Protein AF-A0A6M4G0E9-F1 (afdb_monomer)

Nearest PDB structures (foldseek):
  1qu7-assembly1_B  TM=3.470E-01  e=2.201E+00  Escherichia coli
  3ja6-assembly1_I  TM=3.168E-01  e=3.443E+00  Escherichia coli
  3g67-assembly1_B  TM=1.923E-01  e=3.443E+00  Thermotoga maritima
  3g6b-assembly1_B  TM=2.902E-01  e=9.423E+00  Thermotoga maritima

Sequence (209 aa):
MQKKRYVYYHCSGFRQKCPEKYVREETLVEAFAQQLARLQVDDEIFSLIERAIVDAQRDEDKGRNEEIMRLKAEADRLQVRMDKLYVDHLEGRIPADMYDRLASEWRDERMQSLERLEGFREVDDALIGDGIELLDLARKAHQTFVLQSPSDKISVLKLLLSNCTWPNGELTVEFREPFAMLEKISPGAPALSAPSGGSEAECPNWLPE

Foldseek 3Di:
DDDDDWDWDDDPQPPHDDPDDIDTPVLVLVQVLVVLLLLADDPVVLVVVLCVLVVVVVVVVVVLVVLLVVLVVLLVVLVVVLVVLVVCVVVVVDDPVRNVVSNVVSVVSSVVSVVVNVVDDDPDPVVSVVVSVLSVCSNCCSVCLSVDDPVVVVVNCVQFFPDWDQPPNHIDTHGDPPSVVSSVVRPPNDPPPDDPDDDDDDPPPPDDD

Organism: Sphingobium yanoikuyae (NCBI:txid13690)

Secondary structure (DSSP, 8-state):
-PPPP--EE----SSS---PPPEEHHHHHHHHHHHHGGG---HHHHHHHHHHHHHHHHHHHHHHHHHHHHHHHHHHHHHHHHHHHHHHHHTTSS-HHHHHHHHHHHHHHHHHHHHHHHT-----HHHHHHHHHHHHHHHHHHHHHTTS-HHHHHHHHHHHEEEEE--TT--EEEEPTTHHHHHHHSTT-------SS---------S--

pLDDT: mean 84.22, std 17.71, range [26.78, 98.06]

Mean predicted aligned error: 10.84 Å

Solvent-accessible surface area (backbone atoms only — not comparable to full-atom values): 12386 Å² total; per-residue (Å²): 135,83,81,83,84,84,59,70,48,68,84,88,44,86,90,48,92,66,89,72,71,76,40,45,50,68,58,51,54,52,50,51,35,58,59,34,48,42,28,36,60,57,71,70,61,47,53,51,52,52,47,53,53,53,51,50,51,52,52,51,50,48,56,50,51,53,50,49,53,49,36,51,51,50,32,52,50,40,50,55,49,48,56,49,52,51,52,41,35,76,72,65,77,42,57,67,73,61,46,56,53,54,52,48,53,44,49,53,54,29,48,55,32,48,55,56,55,70,66,64,70,83,79,56,70,64,58,57,51,53,51,51,53,51,52,56,48,49,31,46,37,34,83,48,44,82,80,45,54,77,68,53,42,52,52,52,49,63,66,46,36,72,46,75,48,74,60,96,91,42,80,50,76,39,57,28,84,73,54,46,55,43,26,73,68,12,90,74,54,75,81,69,79,74,75,91,69,93,70,85,83,78,78,74,86,78,73,84,130

Structure (mmCIF, N/CA/C/O backbone):
data_AF-A0A6M4G0E9-F1
#
_entry.id   AF-A0A6M4G0E9-F1
#
loop_
_atom_site.group_PDB
_atom_site.id
_atom_site.type_symbol
_atom_site.label_atom_id
_atom_site.label_alt_id
_atom_site.label_comp_id
_atom_site.label_asym_id
_atom_site.label_entity_id
_atom_site.label_seq_id
_atom_site.pdbx_PDB_ins_code
_atom_site.Cartn_x
_atom_site.Cartn_y
_atom_site.Cartn_z
_atom_site.occupancy
_atom_site.B_iso_or_equiv
_atom_site.auth_seq_id
_atom_site.auth_comp_id
_atom_site.auth_asym_id
_atom_site.auth_atom_id
_atom_site.pdbx_PDB_model_num
ATOM 1 N N . MET A 1 1 ? -8.592 10.157 51.314 1.00 42.44 1 MET A N 1
ATOM 2 C CA . MET A 1 1 ? -9.530 9.347 50.504 1.00 42.44 1 MET A CA 1
ATOM 3 C C . MET A 1 1 ? -9.982 10.181 49.313 1.00 42.44 1 MET A C 1
ATOM 5 O O . MET A 1 1 ? -10.763 11.105 49.498 1.00 42.44 1 MET A O 1
ATOM 9 N N . GLN A 1 2 ? -9.437 9.941 48.119 1.00 46.97 2 GLN A N 1
ATOM 10 C CA . GLN A 1 2 ? -9.918 10.619 46.911 1.00 46.97 2 GLN A CA 1
ATOM 11 C C . GLN A 1 2 ? -11.272 10.021 46.504 1.00 46.97 2 GLN A C 1
ATOM 13 O O . GLN A 1 2 ? -11.430 8.800 46.478 1.00 46.97 2 GLN A O 1
ATOM 18 N N . LYS A 1 3 ? -12.264 10.876 46.232 1.00 53.62 3 LYS A N 1
ATOM 19 C CA . LYS A 1 3 ? -13.571 10.450 45.717 1.00 53.62 3 LYS A CA 1
ATOM 20 C C . LYS A 1 3 ? -13.365 9.858 44.320 1.00 53.62 3 LYS A C 1
ATOM 22 O O . LYS A 1 3 ? -12.868 10.556 43.440 1.00 53.62 3 LYS A O 1
ATOM 27 N N . LYS A 1 4 ? -13.743 8.592 44.118 1.00 74.00 4 LYS A N 1
ATOM 28 C CA . LYS A 1 4 ? -13.752 7.976 42.784 1.00 74.00 4 LYS A CA 1
ATOM 29 C C . LYS A 1 4 ? -14.733 8.745 41.895 1.00 74.00 4 LYS A C 1
ATOM 31 O O . LYS A 1 4 ? -15.901 8.898 42.251 1.00 74.00 4 LYS A O 1
ATOM 36 N N . ARG A 1 5 ? -14.239 9.269 40.775 1.00 82.81 5 ARG A N 1
ATOM 37 C CA . ARG A 1 5 ? -15.051 9.894 39.728 1.00 82.81 5 ARG A CA 1
ATOM 38 C C . ARG A 1 5 ? -15.570 8.779 38.823 1.00 82.81 5 ARG A C 1
ATOM 40 O O . ARG A 1 5 ? -14.773 7.983 38.348 1.00 82.81 5 ARG A O 1
ATOM 47 N N . TYR A 1 6 ? -16.879 8.736 38.597 1.00 87.19 6 TYR A N 1
ATOM 48 C CA . TYR A 1 6 ? -17.507 7.780 37.685 1.00 87.19 6 TYR A CA 1
ATOM 49 C C . TYR A 1 6 ? -17.995 8.519 36.439 1.00 87.19 6 TYR A C 1
ATOM 51 O O . TYR A 1 6 ? -18.670 9.543 36.563 1.00 87.19 6 TYR A O 1
ATOM 59 N N . VAL A 1 7 ? -17.646 8.011 35.258 1.00 89.25 7 VAL A N 1
ATOM 60 C CA . VAL A 1 7 ? -18.047 8.571 33.961 1.00 89.25 7 VAL A CA 1
ATOM 61 C C . VAL A 1 7 ? -19.088 7.652 33.328 1.00 89.25 7 VAL A C 1
ATOM 63 O O . VAL A 1 7 ? -18.910 6.433 33.277 1.00 89.25 7 VAL A O 1
ATOM 66 N N . TYR A 1 8 ? -20.187 8.249 32.872 1.00 92.38 8 TYR A N 1
ATOM 67 C CA . TYR A 1 8 ? -21.282 7.553 32.209 1.00 92.38 8 TYR A CA 1
ATOM 68 C C . TYR A 1 8 ? -21.564 8.200 30.858 1.00 92.38 8 TYR A C 1
ATOM 70 O O . TYR A 1 8 ? -21.643 9.426 30.754 1.00 92.38 8 TYR A O 1
ATOM 78 N N . TYR A 1 9 ? -21.776 7.364 29.851 1.00 90.31 9 TYR A N 1
ATOM 79 C CA . TYR A 1 9 ? -22.204 7.755 28.518 1.00 90.31 9 TYR A CA 1
ATOM 80 C C . TYR A 1 9 ? -23.693 7.453 28.341 1.00 90.31 9 TYR A C 1
ATOM 82 O O . TYR A 1 9 ? -24.240 6.529 28.944 1.00 90.31 9 TYR A O 1
ATOM 90 N N . HIS A 1 10 ? -24.358 8.266 27.528 1.00 88.50 10 HIS A N 1
ATOM 91 C CA . HIS A 1 10 ? -25.757 8.088 27.164 1.00 88.50 10 HIS A CA 1
ATOM 92 C C . HIS A 1 10 ? -25.991 8.638 25.762 1.00 88.50 10 HIS A C 1
ATOM 94 O O . HIS A 1 10 ? -25.252 9.503 25.285 1.00 88.50 10 HIS A O 1
ATOM 100 N N . CYS A 1 11 ? -27.031 8.141 25.101 1.00 87.25 11 CYS A N 1
ATOM 101 C C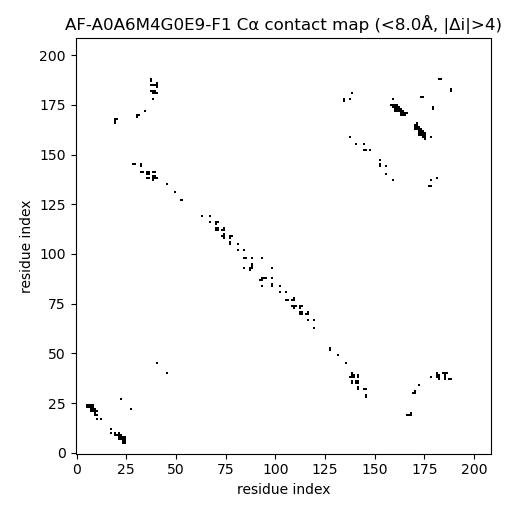A . CYS A 1 11 ? -27.470 8.708 23.838 1.00 87.25 11 CYS A CA 1
ATOM 102 C C . CYS A 1 11 ? -27.980 10.140 24.062 1.00 87.25 11 CYS A C 1
ATOM 104 O O . CYS A 1 11 ? -28.800 10.374 24.947 1.00 87.25 11 CYS A O 1
ATOM 106 N N . SER A 1 12 ? -27.553 11.084 23.221 1.00 87.19 12 SER A N 1
ATOM 107 C CA . SER A 1 12 ? -28.042 12.470 23.256 1.00 87.19 12 SER A CA 1
ATOM 108 C C . SER A 1 12 ? -29.500 12.618 22.804 1.00 87.19 12 SER A C 1
ATOM 110 O O . SER A 1 12 ? -30.083 13.687 22.956 1.00 87.19 12 SER A O 1
ATOM 112 N N . GLY A 1 13 ? -30.091 11.571 22.214 1.00 83.94 13 GLY A N 1
ATOM 113 C CA . GLY A 1 13 ? -31.456 11.598 21.685 1.00 83.94 13 GLY A CA 1
ATOM 114 C C . GLY A 1 13 ? -31.616 12.417 20.400 1.00 83.94 13 GLY A C 1
ATOM 115 O O . GLY A 1 13 ? -32.740 12.747 20.037 1.00 83.94 13 GLY A O 1
ATOM 116 N N . PHE A 1 14 ? -30.517 12.741 19.704 1.00 84.25 14 PHE A N 1
ATOM 117 C CA . PHE A 1 14 ? -30.529 13.652 18.551 1.00 84.25 14 PHE A CA 1
ATOM 118 C C . PHE A 1 14 ? -31.463 13.213 17.410 1.00 84.25 14 PHE A C 1
ATOM 120 O O . PHE A 1 14 ? -32.143 14.049 16.827 1.00 84.25 14 PHE A O 1
ATOM 127 N N . ARG A 1 15 ? -31.511 11.910 17.089 1.00 79.00 15 ARG A N 1
ATOM 128 C CA . ARG A 1 15 ? -32.380 11.384 16.017 1.00 79.00 15 ARG A CA 1
ATOM 129 C C . ARG A 1 15 ? -33.768 10.964 16.515 1.00 79.00 15 ARG A C 1
ATOM 131 O O . ARG A 1 15 ? -34.752 11.232 15.840 1.00 79.00 15 ARG A O 1
ATOM 138 N N . GLN A 1 16 ? -33.852 10.292 17.665 1.00 82.00 16 GLN A N 1
ATOM 139 C CA . GLN A 1 16 ? -35.111 9.809 18.251 1.00 82.00 16 GLN A CA 1
ATOM 140 C C . GLN A 1 16 ? -34.962 9.516 19.750 1.00 82.00 16 GLN A C 1
ATOM 142 O O . GLN A 1 16 ? -33.843 9.460 20.267 1.00 82.00 16 GLN A O 1
ATOM 147 N N . LYS A 1 17 ? -36.089 9.271 20.442 1.00 79.62 17 LYS A N 1
ATOM 148 C CA . LYS A 1 17 ? -36.074 8.760 21.822 1.00 79.62 17 LYS A CA 1
ATOM 149 C C . LYS A 1 17 ? -35.356 7.413 21.852 1.00 79.62 17 LYS A C 1
ATOM 151 O O . LYS A 1 17 ? -35.862 6.425 21.327 1.00 79.62 17 LYS A O 1
ATOM 156 N N . CYS A 1 18 ? -34.178 7.400 22.461 1.00 78.94 18 CYS A N 1
ATOM 157 C CA . CYS A 1 18 ? -33.377 6.202 22.628 1.00 78.94 18 CYS A CA 1
ATOM 158 C C . CYS A 1 18 ? -33.755 5.524 23.957 1.00 78.94 18 CYS A C 1
ATOM 160 O O . CYS A 1 18 ? -33.668 6.183 24.994 1.00 78.94 18 CYS A O 1
ATOM 162 N N . PRO A 1 19 ? -34.195 4.252 23.953 1.00 82.25 19 PRO A N 1
ATOM 163 C CA . PRO A 1 19 ? -34.540 3.522 25.174 1.00 82.25 19 PRO A CA 1
ATOM 164 C C . PRO A 1 19 ? -33.308 3.026 25.954 1.00 82.25 19 PRO A C 1
ATOM 166 O O . PRO A 1 19 ? -33.464 2.439 27.025 1.00 82.25 19 PRO A O 1
ATOM 169 N N . GLU A 1 20 ? -32.100 3.241 25.423 1.00 82.56 20 GLU A N 1
ATOM 170 C CA . GLU A 1 20 ? -30.853 2.752 26.010 1.00 82.56 20 GLU A CA 1
ATOM 171 C C . GLU A 1 20 ? -30.567 3.338 27.391 1.00 82.56 20 GLU A C 1
ATOM 173 O O . GLU A 1 20 ? -30.770 4.525 27.666 1.00 82.56 20 GLU A O 1
ATOM 178 N N . LYS A 1 21 ? -30.035 2.481 28.263 1.00 87.31 21 LYS A N 1
ATOM 179 C CA . LYS A 1 21 ? -29.609 2.872 29.607 1.00 87.31 21 LYS A CA 1
ATOM 180 C C . LYS A 1 21 ? -28.257 3.583 29.551 1.00 87.31 21 LYS A C 1
ATOM 182 O O . LYS A 1 21 ? -27.488 3.441 28.607 1.00 87.31 21 LYS A O 1
ATOM 187 N N . TYR A 1 22 ? -27.953 4.326 30.611 1.00 89.56 22 TYR A N 1
ATOM 188 C CA . TYR A 1 22 ? -26.626 4.904 30.807 1.00 89.56 22 TYR A CA 1
ATOM 189 C C . TYR A 1 22 ? -25.589 3.785 30.928 1.00 89.56 22 TYR A C 1
ATOM 191 O O . TYR A 1 22 ? -25.771 2.852 31.713 1.00 89.56 22 TYR A O 1
ATOM 199 N N . VAL A 1 23 ? -24.489 3.911 30.192 1.00 91.06 23 VAL A N 1
ATOM 200 C CA . VAL A 1 23 ? -23.402 2.927 30.161 1.00 91.06 23 VAL A CA 1
ATOM 201 C C . VAL A 1 23 ? -22.187 3.509 30.872 1.00 91.06 23 VAL A C 1
ATOM 203 O O . VAL A 1 23 ? -21.855 4.682 30.693 1.00 91.06 23 VAL A O 1
ATOM 206 N N . ARG A 1 24 ? -21.522 2.711 31.710 1.00 91.88 24 ARG A N 1
ATOM 207 C CA . ARG A 1 24 ? -20.262 3.114 32.349 1.00 91.88 24 ARG A CA 1
ATOM 208 C C . ARG A 1 24 ? -19.131 3.108 31.330 1.00 91.88 24 ARG A C 1
ATOM 210 O O . ARG A 1 24 ? -19.078 2.233 30.474 1.00 91.88 24 ARG A O 1
ATOM 217 N N . GLU A 1 25 ? -18.194 4.040 31.471 1.00 90.81 25 GLU A N 1
ATOM 218 C CA . GLU A 1 25 ? -16.989 4.074 30.633 1.00 90.81 25 GLU A CA 1
ATOM 219 C C . GLU A 1 25 ? -16.208 2.752 30.675 1.00 90.81 25 GLU A C 1
ATOM 221 O O . GLU A 1 25 ? -15.806 2.251 29.633 1.00 90.81 25 GLU A O 1
ATOM 226 N N . GLU A 1 26 ? -16.066 2.146 31.856 1.00 90.56 26 GLU A N 1
ATOM 227 C CA . GLU A 1 26 ? -15.394 0.849 32.045 1.00 90.56 26 GLU A CA 1
ATOM 228 C C . GLU A 1 26 ? -16.017 -0.249 31.165 1.00 90.56 26 GLU A C 1
ATOM 230 O O . GLU A 1 26 ? -15.304 -0.953 30.457 1.00 90.56 26 GLU A O 1
ATOM 235 N N . THR A 1 27 ? -17.351 -0.316 31.118 1.00 91.56 27 THR A N 1
ATOM 236 C CA . THR A 1 27 ? -18.092 -1.279 30.289 1.00 91.56 27 THR A CA 1
ATOM 237 C C . THR A 1 27 ? -17.874 -1.041 28.795 1.00 91.56 27 THR A C 1
ATOM 239 O O . THR A 1 27 ? -17.755 -1.998 28.035 1.00 91.56 27 THR A O 1
ATOM 242 N N . LEU A 1 28 ? -17.786 0.221 28.358 1.00 91.38 28 LEU A N 1
ATOM 243 C CA . LEU A 1 28 ? -17.456 0.538 26.964 1.00 91.38 28 LEU A CA 1
ATOM 244 C C . LEU A 1 28 ? -16.031 0.100 26.623 1.00 91.38 28 LEU A C 1
ATOM 246 O O . LEU A 1 28 ? -15.815 -0.507 25.579 1.00 91.38 28 LEU A O 1
ATOM 250 N N . VAL A 1 29 ? -15.065 0.399 27.495 1.00 92.31 29 VAL A N 1
ATOM 251 C CA . VAL A 1 29 ? -13.655 0.038 27.287 1.00 92.31 29 VAL A CA 1
ATOM 252 C C . VAL A 1 29 ? -13.494 -1.477 27.177 1.00 92.31 29 VAL A C 1
ATOM 254 O O . VAL A 1 29 ? -12.806 -1.943 26.272 1.00 92.31 29 VAL A O 1
ATOM 257 N N . GLU A 1 30 ? -14.152 -2.242 28.049 1.00 92.31 30 GLU A N 1
ATOM 258 C CA . GLU A 1 30 ? -14.154 -3.707 27.998 1.00 92.31 30 GLU A CA 1
ATOM 259 C C . GLU A 1 30 ? -14.806 -4.239 26.716 1.00 92.31 30 GLU A C 1
ATOM 261 O O . GLU A 1 30 ? -14.238 -5.113 26.062 1.00 92.31 30 GLU A O 1
ATOM 266 N N . ALA A 1 31 ? -15.951 -3.682 26.311 1.00 92.81 31 ALA A N 1
ATOM 267 C CA . ALA A 1 31 ? -16.627 -4.085 25.081 1.00 92.81 31 ALA A CA 1
ATOM 268 C C . ALA A 1 31 ? -15.768 -3.808 23.837 1.00 92.81 31 ALA A C 1
ATOM 270 O O . ALA A 1 31 ? -15.629 -4.678 22.980 1.00 92.81 31 ALA A O 1
ATOM 271 N N . PHE A 1 32 ? -15.134 -2.635 23.745 1.00 94.62 32 PHE A N 1
ATOM 272 C CA . PHE A 1 32 ? -14.198 -2.339 22.658 1.00 94.62 32 PHE A CA 1
ATOM 273 C C . PHE A 1 32 ? -12.991 -3.276 22.682 1.00 94.62 32 PHE A C 1
ATOM 275 O O . PHE A 1 32 ? -12.614 -3.790 21.633 1.00 94.62 32 PHE A O 1
ATOM 282 N N . ALA A 1 33 ? -12.418 -3.554 23.857 1.00 93.00 33 ALA A N 1
ATOM 283 C CA . ALA A 1 33 ? -11.317 -4.504 23.972 1.00 93.00 33 ALA A CA 1
ATOM 284 C C . ALA A 1 33 ? -11.716 -5.886 23.431 1.00 93.00 33 ALA A C 1
ATOM 286 O O . ALA A 1 33 ? -10.958 -6.469 22.663 1.00 93.00 33 ALA A O 1
ATOM 287 N N . GLN A 1 34 ? -12.911 -6.384 23.760 1.00 92.31 34 GLN A N 1
ATOM 288 C CA . GLN A 1 34 ? -13.418 -7.656 23.230 1.00 92.31 34 GLN A CA 1
ATOM 289 C C . GLN A 1 34 ? -13.561 -7.639 21.705 1.00 92.31 34 GLN A C 1
ATOM 291 O O . GLN A 1 34 ? -13.195 -8.611 21.053 1.00 92.31 34 GLN A O 1
ATOM 296 N N . GLN A 1 35 ? -14.030 -6.534 21.120 1.00 93.75 35 GLN A N 1
ATOM 297 C CA . GLN A 1 35 ? -14.099 -6.411 19.663 1.00 93.75 35 GLN A CA 1
ATOM 298 C C . GLN A 1 35 ? -12.707 -6.431 19.022 1.00 93.75 35 GLN A C 1
ATOM 300 O O . GLN A 1 35 ? -12.507 -7.116 18.027 1.00 93.75 35 GLN A O 1
ATOM 305 N N . LEU A 1 36 ? 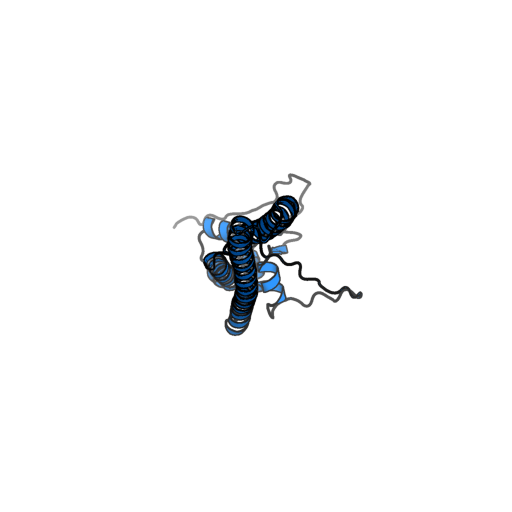-11.719 -5.757 19.619 1.00 93.56 36 LEU A N 1
ATOM 306 C CA . LEU A 1 36 ? -10.335 -5.770 19.130 1.00 93.56 36 LEU A CA 1
ATOM 307 C C . LEU A 1 36 ? -9.676 -7.155 19.213 1.00 93.56 36 LEU A C 1
ATOM 309 O O . LEU A 1 36 ? -8.740 -7.417 18.464 1.00 93.56 36 LEU A O 1
ATOM 313 N N . ALA A 1 37 ? -10.164 -8.060 20.070 1.00 92.06 37 ALA A N 1
ATOM 314 C CA . ALA A 1 37 ? -9.668 -9.438 20.126 1.00 92.06 37 ALA A CA 1
ATOM 315 C C . ALA A 1 37 ? -9.929 -10.211 18.820 1.00 92.06 37 ALA A C 1
ATOM 317 O O . ALA A 1 37 ? -9.191 -11.140 18.507 1.00 92.06 37 ALA A O 1
ATOM 318 N N . ARG A 1 38 ? -10.925 -9.793 18.021 1.00 92.19 38 ARG A N 1
ATOM 319 C CA . ARG A 1 38 ? -11.226 -10.364 16.694 1.00 92.19 38 ARG A CA 1
ATOM 320 C C . ARG A 1 38 ? -10.105 -10.125 15.675 1.00 92.19 38 ARG A C 1
ATOM 322 O O . ARG A 1 38 ? -10.043 -10.827 14.677 1.00 92.19 38 ARG A O 1
ATOM 329 N N . LEU A 1 39 ? -9.216 -9.158 15.923 1.00 92.50 39 LEU A N 1
ATOM 330 C CA . LEU A 1 39 ? -8.047 -8.880 15.079 1.00 92.50 39 LEU A CA 1
ATOM 331 C C . LEU A 1 39 ? -6.812 -9.692 15.485 1.00 92.50 39 LEU A C 1
ATOM 333 O O . LEU A 1 39 ? -5.772 -9.595 14.835 1.00 92.50 39 LEU A O 1
ATOM 337 N N . GLN A 1 40 ? -6.887 -10.454 16.579 1.00 90.44 40 GLN A N 1
ATOM 338 C CA . GLN A 1 40 ? -5.742 -11.199 17.066 1.00 90.44 40 GLN A CA 1
ATOM 339 C C . GLN A 1 40 ? -5.420 -12.343 16.102 1.00 90.44 40 GLN A C 1
ATOM 341 O O . GLN A 1 40 ? -6.237 -13.234 15.857 1.00 90.44 40 GLN A O 1
ATOM 346 N N . VAL A 1 41 ? -4.193 -12.320 15.597 1.00 88.19 41 VAL A N 1
ATOM 347 C CA . VAL A 1 41 ? -3.563 -13.411 14.856 1.00 88.19 41 VAL A CA 1
ATOM 348 C C . VAL A 1 41 ? -2.246 -13.750 15.542 1.00 88.19 41 VAL A C 1
ATOM 350 O O . VAL A 1 41 ? -1.570 -12.864 16.086 1.00 88.19 41 VAL A O 1
ATOM 353 N N . ASP A 1 42 ? -1.909 -15.035 15.574 1.00 89.88 42 ASP A N 1
ATOM 354 C CA . ASP A 1 42 ? -0.629 -15.481 16.115 1.00 89.88 42 ASP A CA 1
ATOM 355 C C . ASP A 1 42 ? 0.544 -15.045 15.220 1.00 89.88 42 ASP A C 1
ATOM 357 O O . ASP A 1 42 ? 0.368 -14.571 14.093 1.00 89.88 42 ASP A O 1
ATOM 361 N N . ASP A 1 43 ? 1.756 -15.147 15.764 1.00 90.81 43 ASP A N 1
ATOM 362 C CA . ASP A 1 43 ? 2.970 -14.717 15.070 1.00 90.81 43 ASP A CA 1
ATOM 363 C C . ASP A 1 43 ? 3.258 -15.567 13.820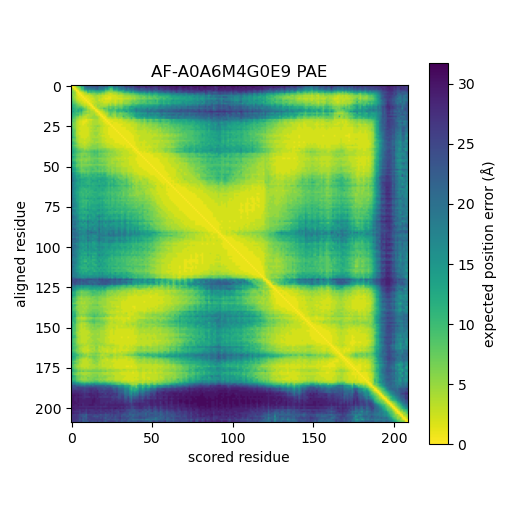 1.00 90.81 43 ASP A C 1
ATOM 365 O O . ASP A 1 43 ? 3.826 -15.060 12.854 1.00 90.81 43 ASP A O 1
ATOM 369 N N . GLU A 1 44 ? 2.840 -16.837 13.799 1.00 91.94 44 GLU A N 1
ATOM 370 C CA . GLU A 1 44 ? 3.054 -17.726 12.654 1.00 91.94 44 GLU A CA 1
ATOM 371 C C . GLU A 1 44 ? 2.197 -17.288 11.461 1.00 91.94 44 GLU A C 1
ATOM 373 O O . GLU A 1 44 ? 2.723 -17.092 10.362 1.00 91.94 44 GLU A O 1
ATOM 378 N N . ILE A 1 45 ? 0.902 -17.052 11.683 1.00 91.00 45 ILE A N 1
ATOM 379 C CA . ILE A 1 45 ? -0.033 -16.530 10.682 1.00 91.00 45 ILE A CA 1
ATOM 380 C C . ILE A 1 45 ? 0.393 -15.130 10.240 1.00 91.00 45 ILE A C 1
ATOM 382 O O . ILE A 1 45 ? 0.417 -14.847 9.042 1.00 91.00 45 ILE A O 1
ATOM 386 N N . PHE A 1 46 ? 0.782 -14.259 11.172 1.00 93.19 46 PHE A N 1
ATOM 387 C CA . PHE A 1 46 ? 1.237 -12.918 10.815 1.00 93.19 46 PHE A CA 1
ATOM 388 C C . PHE A 1 46 ? 2.493 -12.950 9.930 1.00 93.19 46 PHE A C 1
ATOM 390 O O . PHE A 1 46 ? 2.547 -12.243 8.927 1.00 93.19 46 PHE A O 1
ATOM 397 N N . SER A 1 47 ? 3.447 -13.845 10.213 1.00 93.19 47 SER A N 1
ATOM 398 C CA . SER A 1 47 ? 4.640 -14.030 9.372 1.00 93.19 47 SER A CA 1
ATOM 399 C C . SER A 1 47 ? 4.319 -14.515 7.952 1.00 93.19 47 SER A C 1
ATOM 401 O O . SER A 1 47 ? 5.118 -14.328 7.033 1.00 93.19 47 SER A O 1
ATOM 403 N N . LEU A 1 48 ? 3.183 -15.195 7.754 1.00 93.25 48 LEU A N 1
ATOM 404 C CA . LEU A 1 48 ? 2.710 -15.590 6.426 1.00 93.25 48 LEU A CA 1
ATOM 405 C C . LEU A 1 48 ? 2.136 -14.387 5.676 1.00 93.25 48 LEU A C 1
ATOM 407 O O . LEU A 1 48 ? 2.418 -14.241 4.491 1.00 93.25 48 LEU A O 1
ATOM 411 N N . ILE A 1 49 ? 1.381 -13.525 6.364 1.00 91.69 49 ILE A N 1
ATOM 412 C CA . ILE A 1 49 ? 0.843 -12.283 5.791 1.00 91.69 49 ILE A CA 1
ATOM 413 C C . ILE A 1 49 ? 1.987 -11.350 5.385 1.00 91.69 49 ILE A C 1
ATOM 415 O O . ILE A 1 49 ? 2.022 -10.890 4.249 1.00 91.69 49 ILE A O 1
ATOM 419 N N . GLU A 1 50 ? 2.948 -11.125 6.283 1.00 92.56 50 GLU A N 1
ATOM 420 C CA . GLU A 1 50 ? 4.130 -10.297 6.025 1.00 92.56 50 GLU A CA 1
ATOM 421 C C . GLU A 1 50 ? 4.900 -10.793 4.797 1.00 92.56 50 GLU A C 1
ATOM 423 O O . GLU A 1 50 ? 5.148 -10.028 3.866 1.00 92.56 50 GLU A O 1
ATOM 428 N N . ARG A 1 51 ? 5.211 -12.096 4.744 1.00 93.31 51 ARG A N 1
ATOM 429 C CA . ARG A 1 51 ? 5.891 -12.688 3.584 1.00 93.31 51 ARG A CA 1
ATOM 430 C C . ARG A 1 51 ? 5.087 -12.548 2.302 1.00 93.31 51 ARG A C 1
ATOM 432 O O . ARG A 1 51 ? 5.669 -12.205 1.285 1.00 93.31 51 ARG A O 1
ATOM 439 N N . ALA A 1 52 ? 3.776 -12.780 2.342 1.00 91.19 52 ALA A N 1
ATOM 440 C CA . ALA A 1 52 ? 2.929 -12.641 1.162 1.00 91.19 52 ALA A CA 1
ATOM 441 C C . ALA A 1 52 ? 2.939 -11.207 0.608 1.00 91.19 52 ALA A C 1
ATOM 443 O O . ALA A 1 52 ? 3.012 -11.036 -0.605 1.00 91.19 52 ALA A O 1
ATOM 444 N N . ILE A 1 53 ? 2.915 -10.192 1.480 1.00 90.06 53 ILE A N 1
ATOM 445 C CA . ILE A 1 53 ? 3.003 -8.779 1.081 1.00 90.06 53 ILE A CA 1
ATOM 446 C C . ILE A 1 53 ? 4.376 -8.482 0.459 1.00 90.06 53 ILE A C 1
ATOM 448 O O . ILE A 1 53 ? 4.448 -7.918 -0.630 1.00 90.06 53 ILE A O 1
ATOM 452 N N . VAL A 1 54 ? 5.463 -8.896 1.118 1.00 89.69 54 VAL A N 1
ATOM 453 C CA . VAL A 1 54 ? 6.834 -8.651 0.638 1.00 89.69 54 VAL A CA 1
ATOM 454 C C . VAL A 1 54 ? 7.118 -9.379 -0.679 1.00 89.69 54 VAL A C 1
ATOM 456 O O . VAL A 1 54 ? 7.737 -8.812 -1.578 1.00 89.69 54 VAL A O 1
ATOM 459 N N . ASP A 1 55 ? 6.669 -10.626 -0.817 1.00 89.69 55 ASP A N 1
ATOM 460 C CA . ASP A 1 55 ? 6.862 -11.408 -2.039 1.00 89.69 55 ASP A CA 1
ATOM 461 C C . ASP A 1 55 ? 6.057 -10.821 -3.207 1.00 89.69 55 ASP A C 1
ATOM 463 O O . ASP A 1 55 ? 6.596 -10.705 -4.309 1.00 89.69 55 ASP A O 1
ATOM 467 N N . ALA A 1 56 ? 4.814 -10.383 -2.965 1.00 86.75 56 ALA A N 1
ATOM 468 C CA . ALA A 1 56 ? 4.004 -9.700 -3.972 1.00 86.75 56 ALA A CA 1
ATOM 469 C C . ALA A 1 56 ? 4.679 -8.410 -4.457 1.00 86.75 56 ALA A C 1
ATOM 471 O O . ALA A 1 56 ? 4.849 -8.232 -5.663 1.00 86.75 56 ALA A O 1
ATOM 472 N N . GLN A 1 57 ? 5.160 -7.574 -3.529 1.00 85.44 57 GLN A N 1
ATOM 473 C CA . GLN A 1 57 ? 5.896 -6.354 -3.866 1.00 85.44 57 GLN A CA 1
ATOM 474 C C . GLN A 1 57 ? 7.136 -6.668 -4.707 1.00 85.44 57 GLN A C 1
ATOM 476 O O . GLN A 1 57 ? 7.380 -6.055 -5.743 1.00 85.44 57 GLN A O 1
ATOM 481 N N . ARG A 1 58 ? 7.907 -7.679 -4.300 1.00 86.75 58 ARG A N 1
ATOM 482 C CA . ARG A 1 58 ? 9.123 -8.073 -5.009 1.00 86.75 58 ARG A CA 1
ATOM 483 C C . ARG A 1 58 ? 8.838 -8.546 -6.433 1.00 86.75 58 ARG A C 1
ATOM 485 O O . ARG A 1 58 ? 9.653 -8.313 -7.327 1.00 86.75 58 ARG A O 1
ATOM 492 N N . ASP A 1 59 ? 7.747 -9.269 -6.647 1.00 85.62 59 ASP A N 1
ATOM 493 C CA . ASP A 1 59 ? 7.362 -9.733 -7.978 1.00 85.62 59 ASP A CA 1
ATOM 494 C C . ASP A 1 59 ? 6.839 -8.583 -8.852 1.00 85.62 59 ASP A C 1
ATOM 496 O O . ASP A 1 59 ? 7.219 -8.502 -10.025 1.00 85.62 59 ASP A O 1
ATOM 500 N N . GLU A 1 60 ? 6.090 -7.635 -8.281 1.00 85.44 60 GLU A N 1
ATOM 501 C CA . GLU A 1 60 ? 5.729 -6.378 -8.952 1.00 85.44 60 GLU A CA 1
ATOM 502 C C . GLU A 1 60 ? 6.967 -5.559 -9.339 1.00 85.44 60 GLU A C 1
ATOM 504 O O . GLU A 1 60 ? 7.077 -5.106 -10.481 1.00 85.44 60 GLU A O 1
ATOM 509 N N . ASP A 1 61 ? 7.949 -5.431 -8.443 1.00 85.88 61 ASP A N 1
ATOM 510 C CA . ASP A 1 61 ? 9.201 -4.719 -8.705 1.00 85.88 61 ASP A CA 1
ATOM 511 C C . ASP A 1 61 ? 10.010 -5.367 -9.826 1.00 85.88 61 ASP A C 1
ATOM 513 O O . ASP A 1 61 ? 10.592 -4.666 -10.656 1.00 85.88 61 ASP A O 1
ATOM 517 N N . LYS A 1 62 ? 10.063 -6.704 -9.879 1.00 88.31 62 LYS A N 1
ATOM 518 C CA . LYS A 1 62 ? 10.721 -7.419 -10.983 1.00 88.31 62 LYS A CA 1
ATOM 519 C C . LYS A 1 62 ? 10.035 -7.111 -12.306 1.00 88.31 62 LYS A C 1
ATOM 521 O O . LYS A 1 62 ? 10.718 -6.692 -13.235 1.00 88.31 62 LYS A O 1
ATOM 526 N N . GLY A 1 63 ? 8.712 -7.272 -12.381 1.00 87.94 63 GLY A N 1
ATOM 527 C CA . GLY A 1 63 ? 7.954 -7.003 -13.606 1.00 87.94 63 GLY A CA 1
ATOM 528 C C . GLY A 1 63 ? 8.092 -5.547 -14.059 1.00 87.94 63 GLY A C 1
ATOM 529 O O . GLY A 1 63 ? 8.342 -5.276 -15.235 1.00 87.94 63 GLY A O 1
ATOM 530 N N . ARG A 1 64 ? 8.033 -4.607 -13.108 1.00 88.06 64 ARG A N 1
ATOM 531 C CA . ARG A 1 64 ? 8.269 -3.179 -13.346 1.00 88.06 64 ARG A CA 1
ATOM 532 C C . ARG A 1 64 ? 9.671 -2.925 -13.899 1.00 88.06 64 ARG A C 1
ATOM 534 O O . ARG A 1 64 ? 9.818 -2.258 -14.921 1.00 88.06 64 ARG A O 1
ATOM 541 N N . ASN A 1 65 ? 10.700 -3.477 -13.259 1.00 89.62 65 ASN A N 1
ATOM 542 C CA . ASN A 1 65 ? 12.089 -3.309 -13.682 1.00 89.62 65 ASN A CA 1
ATOM 543 C C . ASN A 1 65 ? 12.357 -3.921 -15.063 1.00 89.62 65 ASN A C 1
ATOM 545 O O . ASN A 1 65 ? 13.078 -3.324 -15.862 1.00 89.62 65 ASN A O 1
ATOM 549 N N . GLU A 1 66 ? 11.772 -5.079 -15.367 1.00 92.88 66 GLU A N 1
ATOM 550 C CA . GLU A 1 66 ? 11.876 -5.712 -16.684 1.00 92.88 66 GLU A CA 1
ATOM 551 C C . GLU A 1 66 ? 11.274 -4.831 -17.786 1.00 92.88 66 GLU A C 1
ATOM 553 O O . GLU A 1 66 ? 11.909 -4.629 -18.826 1.00 92.88 66 GLU A O 1
ATOM 558 N N . GLU A 1 67 ? 10.100 -4.238 -17.554 1.00 92.94 67 GLU A N 1
ATOM 559 C CA . GLU A 1 67 ? 9.473 -3.339 -18.527 1.00 92.94 67 GLU A CA 1
ATOM 560 C C . GLU A 1 67 ? 10.254 -2.023 -18.680 1.00 92.94 67 GLU A C 1
ATOM 562 O O . GLU A 1 67 ? 10.478 -1.571 -19.806 1.00 92.94 67 GLU A O 1
ATOM 567 N N . ILE A 1 68 ? 10.775 -1.452 -17.586 1.00 93.94 68 ILE A N 1
ATOM 568 C CA . ILE A 1 68 ? 11.681 -0.290 -17.634 1.00 93.94 68 ILE A CA 1
ATOM 569 C C . ILE A 1 68 ? 12.916 -0.605 -18.489 1.00 93.94 68 ILE A C 1
ATOM 571 O O . ILE A 1 68 ? 13.283 0.174 -19.374 1.00 93.94 68 ILE A O 1
ATOM 575 N N . MET A 1 69 ? 13.562 -1.754 -18.260 1.00 94.75 69 MET A N 1
ATOM 576 C CA . MET A 1 69 ? 14.732 -2.170 -19.040 1.00 94.75 69 MET A CA 1
ATOM 577 C C . MET A 1 69 ? 14.392 -2.330 -20.522 1.00 94.75 69 MET A C 1
ATOM 579 O O . MET A 1 69 ? 15.164 -1.894 -21.380 1.00 94.75 69 MET A O 1
ATOM 583 N N . ARG A 1 70 ? 13.233 -2.915 -20.832 1.00 96.25 70 ARG A N 1
ATOM 584 C CA . ARG A 1 70 ? 12.759 -3.106 -22.204 1.00 96.25 70 ARG A CA 1
ATOM 585 C C . ARG A 1 70 ? 12.495 -1.780 -22.917 1.00 96.25 70 ARG A C 1
ATOM 587 O O . ARG A 1 70 ? 12.970 -1.602 -24.038 1.00 96.25 70 ARG A O 1
ATOM 594 N N . LEU A 1 71 ? 11.773 -0.852 -22.287 1.00 96.00 71 LEU A N 1
ATOM 595 C CA . LEU A 1 71 ? 11.467 0.463 -22.863 1.00 96.00 71 LEU A CA 1
ATOM 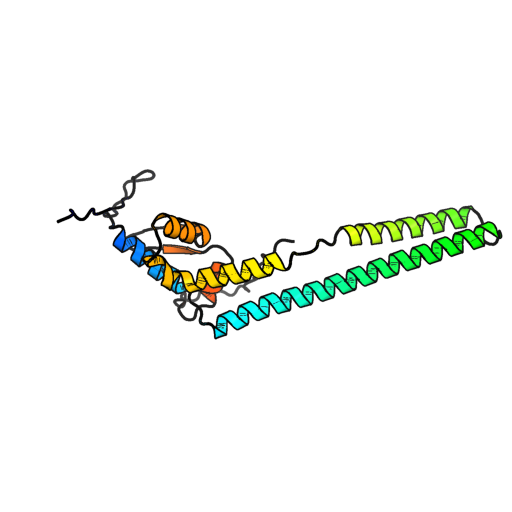596 C C . LEU A 1 71 ? 12.735 1.285 -23.091 1.00 96.00 71 LEU A C 1
ATOM 598 O O . LEU A 1 71 ? 12.888 1.912 -24.140 1.00 96.00 71 LEU A O 1
ATOM 602 N N . LYS A 1 72 ? 13.678 1.234 -22.144 1.00 95.94 72 LYS A N 1
ATOM 603 C CA . LYS A 1 72 ? 14.978 1.891 -22.289 1.00 95.94 72 LYS A CA 1
ATOM 604 C C . LYS A 1 72 ? 15.769 1.314 -23.462 1.00 95.94 72 LYS A C 1
ATOM 606 O O . LYS A 1 72 ? 16.268 2.071 -24.290 1.00 95.94 72 LYS A O 1
ATOM 611 N N . ALA A 1 73 ? 15.834 -0.013 -23.567 1.00 97.31 73 ALA A N 1
ATOM 612 C CA . ALA A 1 73 ? 16.519 -0.678 -24.670 1.00 97.31 73 ALA A CA 1
ATOM 613 C C . ALA A 1 73 ? 15.910 -0.317 -26.036 1.00 97.31 73 ALA A C 1
ATOM 615 O O . ALA A 1 73 ? 16.651 -0.114 -26.998 1.00 97.31 73 ALA A O 1
ATOM 616 N N . GLU A 1 74 ? 14.583 -0.200 -26.128 1.00 97.19 74 GLU A N 1
ATOM 617 C CA . GLU A 1 74 ? 13.915 0.207 -27.367 1.00 97.19 74 GLU A CA 1
ATOM 618 C C . GLU A 1 74 ? 14.194 1.677 -27.714 1.00 97.19 74 GLU A C 1
ATOM 620 O O . GLU A 1 74 ? 14.563 1.980 -28.850 1.00 97.19 74 GLU A O 1
ATOM 625 N N . ALA A 1 75 ? 14.123 2.586 -26.737 1.00 97.19 75 ALA A N 1
ATOM 626 C CA . ALA A 1 75 ? 14.456 3.995 -26.939 1.00 97.19 75 ALA A CA 1
ATOM 627 C C . ALA A 1 75 ? 15.916 4.193 -27.394 1.00 97.19 75 ALA A C 1
ATOM 629 O O . ALA A 1 75 ? 16.182 4.984 -28.307 1.00 97.19 75 ALA A O 1
ATOM 630 N N . ASP A 1 76 ? 16.855 3.451 -26.799 1.00 97.50 76 ASP A N 1
ATOM 631 C CA . ASP A 1 76 ? 18.275 3.470 -27.164 1.00 97.50 76 ASP A CA 1
ATOM 632 C C . ASP A 1 76 ? 18.494 2.895 -28.571 1.00 97.50 76 ASP A C 1
ATOM 634 O O . ASP A 1 76 ? 19.235 3.458 -29.382 1.00 97.50 76 ASP A O 1
ATOM 638 N N . ARG A 1 77 ? 17.802 1.803 -28.912 1.00 98.06 77 ARG A N 1
ATOM 639 C CA . ARG A 1 77 ? 17.858 1.199 -30.248 1.00 98.06 77 ARG A CA 1
ATOM 640 C C . ARG A 1 77 ? 17.354 2.155 -31.327 1.00 98.06 77 ARG A C 1
ATOM 642 O O . ARG A 1 77 ? 17.992 2.267 -32.378 1.00 98.06 77 ARG A O 1
ATOM 649 N N . LEU A 1 78 ? 16.228 2.829 -31.090 1.00 97.56 78 LEU A N 1
ATOM 650 C CA . LEU A 1 78 ? 15.675 3.822 -32.012 1.00 97.56 78 LEU A CA 1
ATOM 651 C C . LEU A 1 78 ? 16.631 5.004 -32.183 1.00 97.56 78 LEU A C 1
ATOM 653 O O . LEU A 1 78 ? 16.871 5.421 -33.316 1.00 97.56 78 LEU A O 1
ATOM 657 N N . GLN A 1 79 ? 17.261 5.467 -31.098 1.00 97.00 79 GLN A N 1
ATOM 658 C CA . GLN A 1 79 ? 18.278 6.518 -31.162 1.00 97.00 79 GLN A CA 1
ATOM 659 C C . GLN A 1 79 ? 19.456 6.115 -32.058 1.00 97.00 79 GLN A C 1
ATOM 661 O O . GLN A 1 79 ? 19.779 6.831 -33.003 1.00 97.00 79 GLN A O 1
ATOM 666 N N . VAL A 1 80 ? 20.036 4.929 -31.843 1.00 97.81 80 VAL A N 1
ATOM 667 C CA . VAL A 1 80 ? 21.144 4.419 -32.674 1.00 97.81 80 VAL A CA 1
ATOM 668 C C . VAL A 1 80 ? 20.738 4.318 -34.148 1.00 97.81 80 VAL A C 1
ATOM 670 O O . VAL A 1 80 ? 21.528 4.609 -35.052 1.00 97.81 80 VAL A O 1
ATOM 673 N N . ARG A 1 81 ? 19.494 3.911 -34.421 1.00 96.88 81 ARG A N 1
ATOM 674 C CA . ARG A 1 81 ? 18.973 3.806 -35.788 1.00 96.88 81 ARG A CA 1
ATOM 675 C C . ARG A 1 81 ? 18.834 5.179 -36.447 1.00 96.88 81 ARG A C 1
ATOM 677 O O . ARG A 1 81 ? 19.192 5.315 -37.616 1.00 96.88 81 ARG A O 1
ATOM 684 N N . MET A 1 82 ? 18.352 6.176 -35.709 1.00 96.88 82 MET A N 1
ATOM 685 C CA . MET A 1 82 ? 18.268 7.562 -36.169 1.00 96.88 82 MET A CA 1
ATOM 686 C C . MET A 1 82 ? 19.652 8.167 -36.430 1.00 96.88 82 MET A C 1
ATOM 688 O O . MET A 1 82 ? 19.835 8.823 -37.453 1.00 96.88 82 MET A O 1
ATOM 692 N N . ASP A 1 83 ? 20.638 7.899 -35.569 1.00 96.25 83 ASP A N 1
ATOM 693 C CA . ASP A 1 83 ? 22.013 8.384 -35.745 1.00 96.25 83 ASP A CA 1
ATOM 694 C C . ASP A 1 83 ? 22.632 7.829 -37.036 1.00 96.25 83 ASP A C 1
ATOM 696 O O . ASP A 1 83 ? 23.246 8.556 -37.819 1.00 96.25 83 ASP A O 1
ATOM 700 N N . LYS A 1 84 ? 22.408 6.539 -37.318 1.00 96.31 84 LYS A N 1
ATOM 701 C CA . LYS A 1 84 ? 22.846 5.920 -38.574 1.00 96.31 84 LYS A CA 1
ATOM 702 C C . LYS A 1 84 ? 22.111 6.492 -39.788 1.00 96.31 84 LYS A C 1
ATOM 704 O O . LYS A 1 84 ? 22.746 6.786 -40.798 1.00 96.31 84 LYS A O 1
ATOM 709 N N . LEU A 1 85 ? 20.791 6.660 -39.683 1.00 95.56 85 LEU A N 1
ATOM 710 C CA . LEU A 1 85 ? 19.959 7.247 -40.737 1.00 95.56 85 LEU A CA 1
ATOM 711 C C . LEU A 1 85 ? 20.452 8.649 -41.114 1.00 95.56 85 LEU A C 1
ATOM 713 O O . LEU A 1 85 ? 20.494 8.988 -42.295 1.00 95.56 85 LEU A O 1
ATOM 717 N N . TYR A 1 86 ? 20.864 9.435 -40.118 1.00 94.06 86 TYR A N 1
ATOM 718 C CA . TYR A 1 86 ? 21.446 10.755 -40.318 1.00 94.06 86 TYR A CA 1
ATOM 719 C C . TYR A 1 86 ? 22.748 10.698 -41.125 1.00 94.06 86 TYR A C 1
ATOM 721 O O . TYR A 1 86 ? 22.882 11.418 -42.114 1.00 94.06 86 TYR A O 1
ATOM 729 N N . VAL A 1 87 ? 23.678 9.802 -40.776 1.00 96.44 87 VAL A N 1
ATOM 730 C CA . VAL A 1 87 ? 24.937 9.633 -41.525 1.00 96.44 87 VAL A CA 1
ATOM 731 C C . VAL A 1 87 ? 24.682 9.163 -42.963 1.00 96.44 87 VAL A C 1
ATOM 733 O O . VAL A 1 87 ? 25.216 9.754 -43.898 1.00 96.44 87 VAL A O 1
ATOM 736 N N . ASP A 1 88 ? 23.828 8.153 -43.169 1.00 93.88 88 ASP A N 1
ATOM 737 C CA . ASP A 1 88 ? 23.504 7.639 -44.511 1.00 93.88 88 ASP A CA 1
ATOM 738 C C . ASP A 1 88 ? 22.817 8.707 -45.395 1.00 93.88 88 ASP A C 1
ATOM 740 O O . ASP A 1 88 ? 23.022 8.737 -46.614 1.00 93.88 88 ASP A O 1
ATOM 744 N N . HIS A 1 89 ? 22.032 9.614 -44.799 1.00 93.44 89 HIS A N 1
ATOM 745 C CA . HIS A 1 89 ? 21.464 10.768 -45.499 1.00 93.44 89 HIS A CA 1
ATOM 746 C C . HIS A 1 89 ? 22.536 11.790 -45.905 1.00 93.44 89 HIS A C 1
ATOM 748 O O . HIS A 1 89 ? 22.533 12.239 -47.052 1.00 93.44 89 HIS A O 1
ATOM 754 N N . LEU A 1 90 ? 23.494 12.106 -45.022 1.00 93.62 90 LEU A N 1
ATOM 755 C CA . LEU A 1 90 ? 24.619 12.995 -45.352 1.00 93.62 90 LEU A CA 1
ATOM 756 C C . LEU A 1 90 ? 25.497 12.440 -46.483 1.00 93.62 90 LEU A C 1
ATOM 758 O O . LEU A 1 90 ? 26.023 13.206 -47.287 1.00 93.62 90 LEU A O 1
ATOM 762 N N . GLU A 1 91 ? 25.625 11.116 -46.582 1.00 95.88 91 GLU A N 1
ATOM 763 C CA . GLU A 1 91 ? 26.324 10.444 -47.684 1.00 95.88 91 GLU A CA 1
ATOM 764 C C . GLU A 1 91 ? 25.494 10.356 -48.981 1.00 95.88 91 GLU A C 1
ATOM 766 O O . GLU A 1 91 ? 25.945 9.784 -49.974 1.00 95.88 91 GLU A O 1
ATOM 771 N N . GLY A 1 92 ? 24.274 10.903 -48.992 1.00 92.62 92 GLY A N 1
ATOM 772 C CA . GLY A 1 92 ? 23.386 10.916 -50.155 1.00 92.62 92 GLY A CA 1
ATOM 773 C C . GLY A 1 92 ? 22.776 9.556 -50.502 1.00 92.62 92 GLY A C 1
ATOM 774 O O . GLY A 1 92 ? 22.175 9.412 -51.565 1.00 92.62 92 GLY A O 1
ATOM 775 N N . ARG A 1 93 ? 22.900 8.549 -49.625 1.00 94.69 93 ARG A N 1
ATOM 776 C CA . ARG A 1 93 ? 22.311 7.213 -49.834 1.00 94.69 93 ARG A CA 1
ATOM 777 C C . ARG A 1 93 ? 20.800 7.206 -49.622 1.00 94.69 93 ARG A C 1
ATOM 779 O O . ARG A 1 93 ? 20.116 6.310 -50.113 1.00 94.69 93 ARG A O 1
ATOM 786 N N . ILE A 1 94 ? 20.292 8.184 -48.873 1.00 93.88 94 ILE A N 1
ATOM 787 C CA . ILE A 1 94 ? 18.887 8.304 -48.486 1.00 93.88 94 ILE A CA 1
ATOM 788 C C . ILE A 1 94 ? 18.328 9.643 -48.987 1.00 93.88 94 ILE A C 1
ATOM 790 O O . ILE A 1 94 ? 18.813 10.696 -48.563 1.00 93.88 94 ILE A O 1
ATOM 794 N N . PRO A 1 95 ? 17.298 9.622 -49.853 1.00 95.12 95 PRO A N 1
ATOM 795 C CA . PRO A 1 95 ? 16.554 10.815 -50.252 1.00 95.12 95 PRO A CA 1
ATOM 796 C C . PRO A 1 95 ? 15.924 11.551 -49.060 1.00 95.12 95 PRO A C 1
ATOM 798 O O . PRO A 1 95 ? 15.543 10.926 -48.069 1.00 95.12 95 PRO A O 1
ATOM 801 N N . ALA A 1 96 ? 15.796 12.878 -49.159 1.00 93.25 96 ALA A N 1
ATOM 802 C CA . ALA A 1 96 ? 15.312 13.727 -48.064 1.00 93.25 96 ALA A CA 1
ATOM 803 C C . ALA A 1 96 ? 13.883 13.380 -47.608 1.00 93.25 96 ALA A C 1
ATOM 805 O O . ALA A 1 96 ? 13.622 13.290 -46.414 1.00 93.25 96 ALA A O 1
ATOM 806 N N . ASP A 1 97 ? 12.980 13.091 -48.545 1.00 94.69 97 ASP A N 1
ATOM 807 C CA . ASP A 1 97 ? 11.601 12.681 -48.261 1.00 94.69 97 ASP A CA 1
ATOM 808 C C . ASP A 1 97 ? 11.534 11.360 -47.477 1.00 94.69 97 ASP A C 1
ATOM 810 O O . ASP A 1 97 ? 10.737 11.208 -46.548 1.00 94.69 97 ASP A O 1
ATOM 814 N N . MET A 1 98 ? 12.409 10.406 -47.814 1.00 93.75 98 MET A N 1
ATOM 815 C CA . MET A 1 98 ? 12.513 9.147 -47.082 1.00 93.75 98 MET A CA 1
ATOM 816 C C . MET A 1 98 ? 13.104 9.353 -45.683 1.00 93.75 98 MET A C 1
ATOM 818 O O . MET A 1 98 ? 12.622 8.732 -44.733 1.00 93.75 98 MET A O 1
ATOM 822 N N . TYR A 1 99 ? 14.119 10.213 -45.556 1.00 96.00 99 TYR A N 1
ATOM 823 C CA . TYR A 1 99 ? 14.711 10.579 -44.270 1.00 96.00 99 TYR A CA 1
ATOM 824 C C . TYR A 1 99 ? 13.671 11.211 -43.343 1.00 96.00 99 TYR A C 1
ATOM 826 O O . TYR A 1 99 ? 13.481 10.716 -42.234 1.00 96.00 99 TYR A O 1
ATOM 834 N N . ASP A 1 100 ? 12.965 12.246 -43.802 1.00 95.19 100 ASP A N 1
ATOM 835 C CA . ASP A 1 100 ? 12.013 12.998 -42.981 1.00 95.19 100 ASP A CA 1
ATOM 836 C C . ASP A 1 100 ? 10.909 12.093 -42.429 1.00 95.19 100 ASP A C 1
ATOM 838 O O . ASP A 1 100 ? 10.594 12.151 -41.237 1.00 95.19 100 ASP A O 1
ATOM 842 N N . ARG A 1 101 ? 10.382 11.191 -43.267 1.00 96.94 101 ARG A N 1
ATOM 843 C CA . ARG A 1 101 ? 9.363 10.218 -42.858 1.00 96.94 101 ARG A CA 1
ATOM 844 C C . ARG A 1 101 ? 9.875 9.261 -41.778 1.00 96.94 101 ARG A C 1
ATOM 846 O O . ARG A 1 101 ? 9.251 9.158 -40.727 1.00 96.94 101 ARG A O 1
ATOM 853 N N . LEU A 1 102 ? 11.001 8.582 -42.022 1.00 95.88 102 LEU A N 1
ATOM 854 C CA . LEU A 1 102 ? 11.556 7.591 -41.085 1.00 95.88 102 LEU A CA 1
ATOM 855 C C . LEU A 1 102 ? 12.027 8.240 -39.781 1.00 95.88 102 LEU A C 1
ATOM 857 O O . LEU A 1 102 ? 11.850 7.683 -38.701 1.00 95.88 102 LEU A O 1
ATOM 861 N N . ALA A 1 103 ? 12.621 9.428 -39.877 1.00 94.88 103 ALA A N 1
ATOM 862 C CA . ALA A 1 103 ? 13.095 10.156 -38.718 1.00 94.88 103 ALA A CA 1
ATOM 863 C C . ALA A 1 103 ? 11.932 10.688 -37.870 1.00 94.88 103 ALA A C 1
ATOM 865 O O . ALA A 1 103 ? 12.071 10.745 -36.654 1.00 94.88 103 ALA A O 1
ATOM 866 N N . SER A 1 104 ? 10.801 11.080 -38.471 1.00 96.88 104 SER A N 1
ATOM 867 C CA . SER A 1 104 ? 9.593 11.422 -37.706 1.00 96.88 104 SER A CA 1
ATOM 868 C C . SER A 1 104 ? 9.040 10.199 -36.982 1.00 96.88 104 SER A C 1
ATOM 870 O O . SER A 1 104 ? 8.885 10.242 -35.770 1.00 96.88 104 SER A O 1
ATOM 872 N N . GLU A 1 105 ? 8.838 9.095 -37.705 1.00 97.56 105 GLU A N 1
ATOM 873 C CA . GLU A 1 105 ? 8.280 7.852 -37.161 1.00 97.56 105 GLU A CA 1
ATOM 874 C C . GLU A 1 105 ? 9.075 7.351 -35.946 1.00 97.56 105 GLU A C 1
ATOM 876 O O . GLU A 1 105 ? 8.515 7.158 -34.869 1.00 97.56 105 GLU A O 1
ATOM 881 N N . TRP A 1 106 ? 10.400 7.230 -36.064 1.00 97.94 106 TRP A N 1
ATOM 882 C CA . TRP A 1 106 ? 11.221 6.734 -34.952 1.00 97.94 106 TRP A CA 1
ATOM 883 C C . TRP A 1 106 ? 11.378 7.741 -33.813 1.00 97.94 106 TRP A C 1
ATOM 885 O O . TRP A 1 106 ? 11.566 7.326 -32.669 1.00 97.94 106 TRP A O 1
ATOM 895 N N . ARG A 1 107 ? 11.294 9.053 -34.085 1.00 97.31 107 ARG A N 1
ATOM 896 C CA . ARG A 1 107 ? 11.235 10.060 -33.013 1.00 97.31 107 ARG A CA 1
ATOM 897 C C . ARG A 1 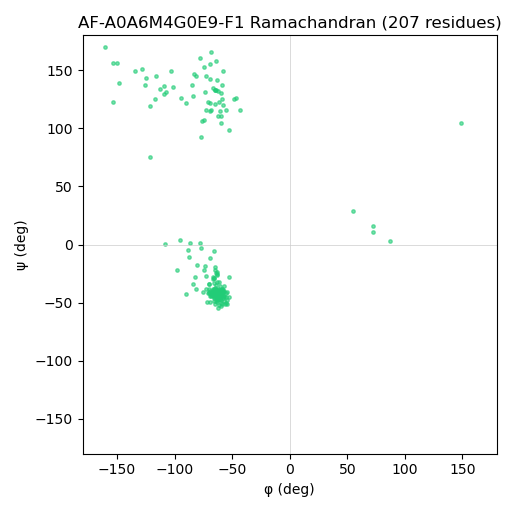107 ? 9.966 9.898 -32.194 1.00 97.31 107 ARG A C 1
ATOM 899 O O . ARG A 1 107 ? 10.057 9.923 -30.969 1.00 97.31 107 ARG A O 1
ATOM 906 N N . ASP A 1 108 ? 8.831 9.707 -32.855 1.00 97.81 108 ASP A N 1
ATOM 907 C CA . ASP A 1 108 ? 7.538 9.550 -32.195 1.00 97.81 108 ASP A CA 1
ATOM 908 C C . ASP A 1 108 ? 7.496 8.245 -31.382 1.00 97.81 108 ASP A C 1
ATOM 910 O O . ASP A 1 108 ? 7.098 8.256 -30.218 1.00 97.81 108 ASP A O 1
ATOM 914 N N . GLU A 1 109 ? 7.991 7.130 -31.932 1.00 97.44 109 GLU A N 1
ATOM 915 C CA . GLU A 1 109 ? 8.109 5.851 -31.207 1.00 97.44 109 GLU A CA 1
ATOM 916 C C . GLU A 1 109 ? 9.046 5.945 -29.990 1.00 97.44 109 GLU A C 1
ATOM 918 O O . GLU A 1 109 ? 8.749 5.428 -28.904 1.00 97.44 109 GLU A O 1
ATOM 923 N N . ARG A 1 110 ? 10.178 6.643 -30.143 1.00 97.50 110 ARG A N 1
ATOM 924 C CA . ARG A 1 110 ? 11.123 6.870 -29.046 1.00 97.50 110 ARG A CA 1
ATOM 925 C C . ARG A 1 110 ? 10.507 7.754 -27.967 1.00 97.50 110 ARG A C 1
ATOM 927 O O . ARG A 1 110 ? 10.686 7.468 -26.787 1.00 97.50 110 ARG A O 1
ATOM 934 N N . MET A 1 111 ? 9.781 8.801 -28.356 1.00 96.94 111 MET A N 1
ATOM 935 C CA . MET A 1 111 ? 9.079 9.689 -27.430 1.00 96.94 111 MET A CA 1
ATOM 936 C C . MET A 1 111 ? 8.036 8.922 -26.619 1.00 96.94 111 MET A C 1
ATOM 938 O O . MET A 1 111 ? 8.073 8.991 -25.399 1.00 96.94 111 MET A O 1
ATOM 942 N N . GLN A 1 112 ? 7.212 8.089 -27.260 1.00 96.25 112 GLN A N 1
ATOM 943 C CA . GLN A 1 112 ? 6.243 7.237 -26.558 1.00 96.25 112 GLN A CA 1
ATOM 944 C C . GLN A 1 112 ? 6.910 6.291 -25.550 1.00 96.25 112 GLN A C 1
ATOM 946 O O . GLN A 1 112 ? 6.375 6.049 -24.469 1.00 96.25 112 GLN A O 1
ATOM 951 N N . SER A 1 113 ? 8.081 5.745 -25.889 1.00 95.19 113 SER A N 1
ATOM 952 C CA . SER A 1 113 ? 8.836 4.879 -24.975 1.00 95.19 113 SER A CA 1
ATOM 953 C C . SER A 1 113 ? 9.353 5.654 -23.758 1.00 95.19 113 SER A C 1
ATOM 955 O O . SER A 1 113 ? 9.304 5.143 -22.641 1.00 95.19 113 SER A O 1
ATOM 957 N N . LEU A 1 114 ? 9.806 6.896 -23.960 1.00 94.69 114 LEU A N 1
ATOM 958 C CA . LEU A 1 114 ? 10.258 7.783 -22.886 1.00 94.69 114 LEU A CA 1
ATOM 959 C C . LEU A 1 114 ? 9.103 8.278 -22.008 1.00 94.69 114 LEU A C 1
ATOM 961 O O . LEU A 1 114 ? 9.230 8.255 -20.792 1.00 94.69 114 LEU A O 1
ATOM 965 N N . GLU A 1 115 ? 7.960 8.640 -22.587 1.00 93.69 115 GLU A N 1
ATOM 966 C CA . GLU A 1 115 ? 6.767 9.037 -21.826 1.00 93.69 115 GLU A CA 1
ATOM 967 C C . GLU A 1 115 ? 6.262 7.894 -20.934 1.00 93.69 115 GLU A C 1
ATOM 969 O O . GLU A 1 115 ? 5.898 8.107 -19.779 1.00 93.69 115 GLU A O 1
ATOM 974 N N . ARG A 1 116 ? 6.292 6.650 -21.431 1.00 91.56 116 ARG A N 1
ATOM 975 C CA . ARG A 1 116 ? 5.980 5.472 -20.605 1.00 91.56 116 ARG A CA 1
ATOM 976 C C . ARG A 1 116 ? 6.989 5.279 -19.477 1.00 91.56 116 ARG A C 1
ATOM 978 O O . ARG A 1 116 ? 6.583 4.914 -18.380 1.00 91.56 116 ARG A O 1
ATOM 985 N N . LEU A 1 117 ? 8.275 5.539 -19.727 1.00 91.31 117 LEU A N 1
ATOM 986 C CA . LEU A 1 117 ? 9.314 5.502 -18.692 1.00 91.31 117 LEU A CA 1
ATOM 987 C C . LEU A 1 117 ? 9.075 6.551 -17.601 1.00 91.31 117 LEU A C 1
ATOM 989 O O . LEU A 1 117 ? 9.222 6.235 -16.426 1.00 91.31 117 LEU A O 1
ATOM 993 N N . GLU A 1 118 ? 8.667 7.764 -17.976 1.00 87.50 118 GLU A N 1
ATOM 994 C CA . GLU A 1 118 ? 8.309 8.832 -17.031 1.00 87.50 118 GLU A CA 1
ATOM 995 C C . GLU A 1 118 ? 7.083 8.479 -16.171 1.00 87.50 118 GLU A C 1
ATOM 997 O O . GLU A 1 118 ? 6.937 8.992 -15.062 1.00 87.50 118 GLU A O 1
ATOM 1002 N N . GLY A 1 119 ? 6.214 7.588 -16.662 1.00 82.75 119 GLY A N 1
ATOM 1003 C CA . GLY A 1 119 ? 5.034 7.106 -15.946 1.00 82.75 119 GLY A CA 1
ATOM 1004 C C . GLY A 1 119 ? 5.323 6.134 -14.799 1.00 82.75 119 GLY A C 1
ATOM 1005 O O . GLY A 1 119 ? 4.471 5.972 -13.925 1.00 82.75 119 GLY A O 1
ATOM 1006 N N . PHE A 1 120 ? 6.501 5.504 -14.754 1.00 82.50 120 PHE A N 1
ATOM 1007 C CA . PHE A 1 120 ? 6.857 4.622 -13.643 1.00 82.50 120 PHE A CA 1
ATOM 1008 C C . PHE A 1 120 ? 7.245 5.449 -12.414 1.00 82.50 120 PHE A C 1
ATOM 1010 O O . PHE A 1 120 ? 8.328 6.029 -12.350 1.00 82.50 120 PHE A O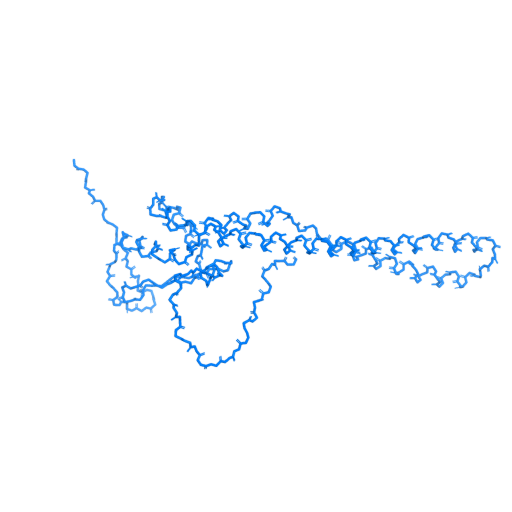 1
ATOM 1017 N N . ARG A 1 121 ? 6.355 5.485 -11.417 1.00 64.69 121 ARG A N 1
ATOM 1018 C CA . ARG A 1 121 ? 6.672 5.984 -10.075 1.00 64.69 121 ARG A CA 1
ATOM 1019 C C . ARG A 1 121 ? 7.378 4.899 -9.267 1.00 64.69 121 ARG A C 1
ATOM 1021 O O . ARG A 1 121 ? 7.060 3.717 -9.391 1.00 64.69 121 ARG A O 1
ATOM 1028 N N . GLU A 1 122 ? 8.318 5.310 -8.425 1.00 62.84 122 GLU A N 1
ATOM 1029 C CA . GLU A 1 122 ? 8.805 4.457 -7.344 1.00 62.84 122 GLU A CA 1
ATOM 1030 C C . GLU A 1 122 ? 7.663 4.299 -6.333 1.00 62.84 122 GLU A C 1
ATOM 1032 O O . GLU A 1 122 ? 7.203 5.283 -5.749 1.00 62.84 122 GLU A O 1
ATOM 1037 N N . VAL A 1 123 ? 7.166 3.072 -6.170 1.00 61.12 123 VAL A N 1
ATOM 1038 C CA . VAL A 1 123 ? 6.423 2.713 -4.961 1.00 61.12 123 VAL A CA 1
ATOM 1039 C C . VAL A 1 123 ? 7.463 2.669 -3.852 1.00 61.12 123 VAL A C 1
ATOM 1041 O O . VAL A 1 123 ? 8.479 1.991 -3.985 1.00 61.12 123 VAL A O 1
ATOM 1044 N N . ASP A 1 124 ? 7.255 3.470 -2.813 1.00 64.25 124 ASP A N 1
ATOM 1045 C CA . ASP A 1 124 ? 8.218 3.608 -1.729 1.00 64.25 124 ASP A CA 1
ATOM 1046 C C . ASP A 1 124 ? 8.189 2.327 -0.885 1.00 64.25 124 ASP A C 1
ATOM 1048 O O . ASP A 1 124 ? 7.168 2.025 -0.264 1.00 64.25 124 ASP A O 1
ATOM 1052 N N . ASP A 1 125 ? 9.288 1.568 -0.843 1.00 69.38 125 ASP A N 1
ATOM 1053 C CA . ASP A 1 125 ? 9.419 0.373 0.010 1.00 69.38 125 ASP A CA 1
ATOM 1054 C C . ASP A 1 125 ? 9.074 0.695 1.478 1.00 69.38 125 ASP A C 1
ATOM 1056 O O . ASP A 1 125 ? 8.570 -0.156 2.220 1.00 69.38 125 ASP A O 1
ATOM 1060 N N . ALA A 1 126 ? 9.288 1.951 1.892 1.00 73.62 126 ALA A N 1
ATOM 1061 C CA . ALA A 1 126 ? 8.902 2.454 3.203 1.00 73.62 126 ALA A CA 1
ATOM 1062 C C . ALA A 1 126 ? 7.384 2.377 3.448 1.00 73.62 126 ALA A C 1
ATOM 1064 O O . ALA A 1 126 ? 6.967 2.044 4.553 1.00 73.62 126 ALA A O 1
ATOM 1065 N N . LEU A 1 127 ? 6.551 2.599 2.424 1.00 79.19 127 LEU A N 1
ATOM 1066 C CA . LEU A 1 127 ? 5.090 2.528 2.534 1.00 79.19 127 LEU A CA 1
ATOM 1067 C C . LEU A 1 127 ? 4.612 1.108 2.867 1.00 79.19 127 LEU A C 1
ATOM 1069 O O . LEU A 1 127 ? 3.685 0.931 3.660 1.00 79.19 127 LEU A O 1
ATOM 1073 N N . ILE A 1 128 ? 5.247 0.096 2.272 1.00 84.81 128 ILE A N 1
ATOM 1074 C CA . ILE A 1 128 ? 4.934 -1.310 2.542 1.00 84.81 128 ILE A CA 1
ATOM 1075 C C . ILE A 1 128 ? 5.356 -1.683 3.964 1.00 84.81 128 ILE A C 1
ATOM 1077 O O . ILE A 1 128 ? 4.573 -2.300 4.692 1.00 84.81 128 ILE A O 1
ATOM 1081 N N . GLY A 1 129 ? 6.553 -1.259 4.381 1.00 85.31 129 GLY A N 1
ATOM 1082 C CA . GLY A 1 129 ? 7.032 -1.427 5.754 1.00 85.31 129 GLY A CA 1
ATOM 1083 C C . GLY A 1 129 ? 6.077 -0.810 6.779 1.00 85.31 129 GLY A C 1
ATOM 1084 O O . GLY A 1 129 ? 5.608 -1.507 7.680 1.00 85.31 129 GLY A O 1
ATOM 1085 N N . ASP A 1 130 ? 5.698 0.454 6.578 1.00 87.00 130 ASP A N 1
ATOM 1086 C CA . ASP A 1 130 ? 4.737 1.171 7.423 1.00 87.00 130 ASP A CA 1
ATOM 1087 C C . ASP A 1 130 ? 3.379 0.446 7.479 1.00 87.00 130 ASP A C 1
ATOM 1089 O O . ASP A 1 130 ? 2.745 0.356 8.534 1.00 87.00 130 ASP A O 1
ATOM 1093 N N . GLY A 1 131 ? 2.929 -0.117 6.352 1.00 89.75 131 GLY A N 1
ATOM 1094 C CA . GLY A 1 131 ? 1.704 -0.913 6.273 1.00 89.75 131 GLY A CA 1
ATOM 1095 C C . GLY A 1 131 ? 1.761 -2.194 7.111 1.00 89.75 131 GLY A C 1
ATOM 1096 O O . GLY A 1 131 ? 0.798 -2.518 7.812 1.00 89.75 131 GLY A O 1
ATOM 1097 N N . ILE A 1 132 ? 2.890 -2.906 7.090 1.00 92.06 132 ILE A N 1
ATOM 1098 C CA . ILE A 1 132 ? 3.106 -4.111 7.907 1.00 92.06 132 ILE A CA 1
ATOM 1099 C C . ILE A 1 132 ? 3.140 -3.747 9.396 1.00 92.06 132 ILE A C 1
ATOM 1101 O O . ILE A 1 132 ? 2.464 -4.397 10.198 1.00 92.06 132 ILE A O 1
ATOM 1105 N N . GLU A 1 133 ? 3.852 -2.681 9.774 1.00 91.31 133 GLU A N 1
ATOM 1106 C CA . GLU A 1 133 ? 3.878 -2.191 11.158 1.00 91.31 133 GLU A CA 1
ATOM 1107 C C . GLU A 1 133 ? 2.476 -1.803 11.652 1.00 91.31 133 GLU A C 1
ATOM 1109 O O . GLU A 1 133 ? 2.093 -2.099 12.789 1.00 91.31 133 GLU A O 1
ATOM 1114 N N . LEU A 1 134 ? 1.667 -1.196 10.781 1.00 92.44 134 LEU A N 1
ATOM 1115 C CA . LEU A 1 134 ? 0.288 -0.834 11.084 1.00 92.44 134 LEU A CA 1
ATOM 1116 C C . LEU A 1 134 ? -0.596 -2.064 11.347 1.00 92.44 134 LEU A C 1
ATOM 1118 O O . LEU A 1 134 ? -1.409 -2.058 12.279 1.00 92.44 134 LEU A O 1
ATOM 1122 N N . LEU A 1 135 ? -0.438 -3.128 10.557 1.00 93.44 135 LEU A N 1
ATOM 1123 C CA . LEU A 1 135 ? -1.132 -4.401 10.769 1.00 93.44 135 LEU A CA 1
ATOM 1124 C C . LEU A 1 135 ? -0.666 -5.093 12.063 1.00 93.44 135 LEU A C 1
ATOM 1126 O O . LEU A 1 135 ? -1.493 -5.645 12.798 1.00 93.44 135 LEU A O 1
ATOM 1130 N N . ASP A 1 136 ? 0.629 -5.021 12.387 1.00 93.56 136 ASP A N 1
ATOM 1131 C CA . ASP A 1 136 ? 1.186 -5.560 13.634 1.00 93.56 136 ASP A CA 1
ATOM 1132 C C . ASP A 1 136 ? 0.642 -4.819 14.870 1.00 93.56 136 ASP A C 1
ATOM 1134 O O . ASP A 1 136 ? 0.287 -5.434 15.882 1.00 93.56 136 ASP A O 1
ATOM 1138 N N . LEU A 1 137 ? 0.485 -3.496 14.775 1.00 91.81 137 LEU A N 1
ATOM 1139 C CA . LEU A 1 137 ? -0.168 -2.701 15.812 1.00 91.81 137 LEU A CA 1
ATOM 1140 C C . LEU A 1 137 ? -1.631 -3.129 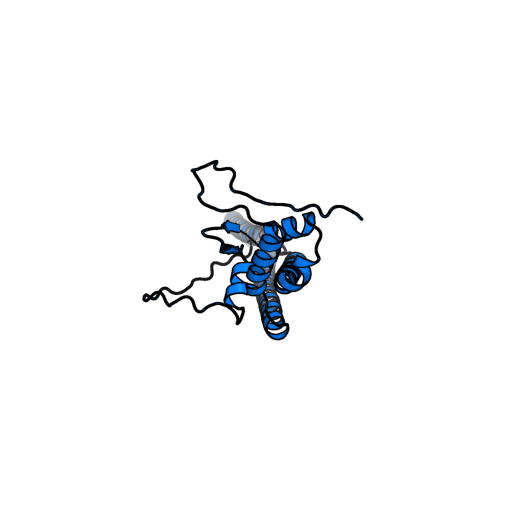15.999 1.00 91.81 137 LEU A C 1
ATOM 1142 O O . LEU A 1 137 ? -2.091 -3.294 17.132 1.00 91.81 137 LEU A O 1
ATOM 1146 N N . ALA A 1 138 ? -2.360 -3.327 14.899 1.00 92.75 138 ALA A N 1
ATOM 1147 C CA . ALA A 1 138 ? -3.771 -3.693 14.929 1.00 92.75 138 ALA A CA 1
ATOM 1148 C C . ALA A 1 138 ? -4.011 -5.049 15.606 1.00 92.75 138 ALA A C 1
ATOM 1150 O O . ALA A 1 138 ? -4.868 -5.143 16.488 1.00 92.75 138 ALA A O 1
ATOM 1151 N N . ARG A 1 139 ? -3.219 -6.081 15.280 1.00 91.50 139 ARG A N 1
ATOM 1152 C CA . ARG A 1 139 ? -3.371 -7.410 15.907 1.00 91.50 139 ARG A CA 1
ATOM 1153 C C . ARG A 1 139 ? -3.031 -7.413 17.401 1.00 91.50 139 ARG A C 1
ATOM 1155 O O . ARG A 1 139 ? -3.567 -8.219 18.160 1.00 91.50 139 ARG A O 1
ATOM 1162 N N . LYS A 1 140 ? -2.149 -6.506 17.841 1.00 90.38 140 LYS A N 1
ATOM 1163 C CA . LYS A 1 140 ? -1.749 -6.344 19.251 1.00 90.38 140 LYS A CA 1
ATOM 1164 C C . LYS A 1 140 ? -2.674 -5.409 20.028 1.00 90.38 140 LYS A C 1
ATOM 1166 O O . LYS A 1 140 ? -2.601 -5.372 21.258 1.00 90.38 140 LYS A O 1
ATOM 1171 N N . ALA A 1 141 ? -3.573 -4.696 19.344 1.00 90.62 141 ALA A N 1
ATOM 1172 C CA . ALA A 1 141 ? -4.396 -3.648 19.935 1.00 90.62 141 ALA A CA 1
ATOM 1173 C C . ALA A 1 141 ? -5.190 -4.142 21.151 1.00 90.62 141 ALA A C 1
ATOM 1175 O O . ALA A 1 141 ? -5.219 -3.450 22.165 1.00 90.62 141 ALA A O 1
ATOM 1176 N N . HIS A 1 142 ? -5.756 -5.355 21.110 1.00 90.25 142 HIS A N 1
ATOM 1177 C CA . HIS A 1 142 ? -6.479 -5.940 22.247 1.00 90.25 142 HIS A CA 1
ATOM 1178 C C . HIS A 1 142 ? -5.662 -5.931 23.553 1.00 90.25 142 HIS A C 1
ATOM 1180 O O . HIS A 1 142 ? -6.172 -5.539 24.604 1.00 90.25 142 HIS A O 1
ATOM 1186 N N . GLN A 1 143 ? -4.385 -6.318 23.479 1.00 87.00 143 GLN A N 1
ATOM 1187 C CA . GLN A 1 143 ? -3.514 -6.496 24.644 1.00 87.00 143 GLN A CA 1
ATOM 1188 C C . GLN A 1 143 ? -3.147 -5.159 25.296 1.00 87.00 143 GLN A C 1
ATOM 1190 O O . GLN A 1 143 ? -3.003 -5.071 26.515 1.00 87.00 143 GLN A O 1
ATOM 1195 N N . THR A 1 144 ? -3.007 -4.103 24.492 1.00 88.06 144 THR A N 1
ATOM 1196 C CA . THR A 1 144 ? -2.560 -2.789 24.966 1.00 88.06 144 THR A CA 1
ATOM 1197 C C . THR A 1 144 ? -3.708 -1.816 25.219 1.00 88.06 144 THR A C 1
ATOM 1199 O O . THR A 1 144 ? -3.544 -0.877 25.997 1.00 88.06 14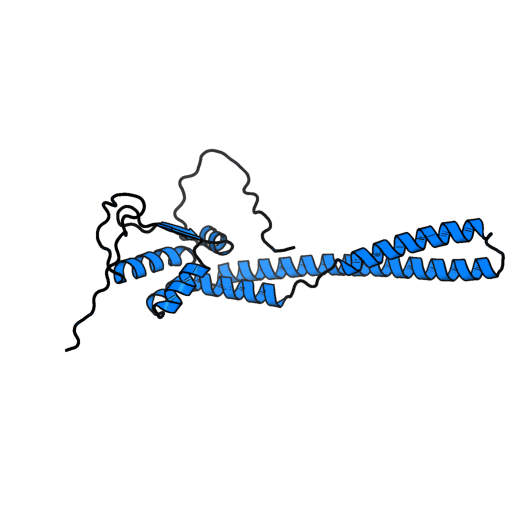4 THR A O 1
ATOM 1202 N N . PHE A 1 145 ? -4.877 -2.026 24.604 1.00 92.25 145 PHE A N 1
ATOM 1203 C CA . PHE A 1 145 ? -5.967 -1.049 24.572 1.00 92.25 145 PHE A CA 1
ATOM 1204 C C . PHE A 1 145 ? -6.430 -0.615 25.963 1.00 92.25 145 PHE A C 1
ATOM 1206 O O . PHE A 1 145 ? -6.586 0.574 26.219 1.00 92.25 145 PHE A O 1
ATOM 1213 N N . VAL A 1 146 ? -6.613 -1.550 26.901 1.00 90.06 146 VAL A N 1
ATOM 1214 C CA . VAL A 1 146 ? -7.123 -1.231 28.249 1.00 90.06 146 VAL A CA 1
ATOM 1215 C C . VAL A 1 146 ? -6.153 -0.334 29.031 1.00 90.06 146 VAL A C 1
ATOM 1217 O O . VAL A 1 146 ? -6.602 0.556 29.761 1.00 90.06 146 VAL A O 1
ATOM 1220 N N . LEU A 1 147 ? -4.845 -0.528 28.833 1.00 89.38 147 LEU A N 1
ATOM 1221 C CA . LEU A 1 147 ? -3.760 0.167 29.537 1.00 89.38 147 LEU A CA 1
ATOM 1222 C C . LEU A 1 147 ? -3.466 1.565 28.976 1.00 89.38 147 LEU A C 1
ATOM 1224 O O . LEU A 1 147 ? -2.828 2.376 29.645 1.00 89.38 147 LEU A O 1
ATOM 1228 N N . GLN A 1 148 ? -3.929 1.853 27.761 1.00 88.75 148 GLN A N 1
ATOM 1229 C CA . GLN A 1 148 ? -3.692 3.122 27.085 1.00 88.75 148 GLN A CA 1
ATOM 1230 C C . GLN A 1 148 ? -4.426 4.301 27.737 1.00 88.75 148 GLN A C 1
ATOM 1232 O O . GLN A 1 148 ? -5.472 4.156 28.387 1.00 88.75 148 GLN A O 1
ATOM 1237 N N . SER A 1 149 ? -3.878 5.499 27.517 1.00 91.19 149 SER A N 1
ATOM 1238 C CA . SER A 1 149 ? -4.513 6.747 27.932 1.00 91.19 149 SER A CA 1
ATOM 1239 C C . SER A 1 149 ? -5.847 6.961 27.187 1.00 91.19 149 SER A C 1
ATOM 1241 O O . SER A 1 149 ? -6.053 6.398 26.108 1.00 91.19 149 SER A O 1
ATOM 1243 N N . PRO A 1 150 ? -6.781 7.775 27.717 1.00 89.31 150 PRO A N 1
ATOM 1244 C CA . PRO A 1 150 ? -8.054 8.033 27.041 1.00 89.31 150 PRO A CA 1
ATOM 1245 C C . PRO A 1 150 ? -7.906 8.595 25.619 1.00 89.31 150 PRO A C 1
ATOM 1247 O O . PRO A 1 150 ? -8.692 8.241 24.743 1.00 89.31 150 PRO A O 1
ATOM 1250 N N . SER A 1 151 ? -6.901 9.443 25.367 1.00 91.44 151 SER A N 1
ATOM 1251 C CA . SER A 1 151 ? -6.634 9.970 24.024 1.00 91.44 151 SER A CA 1
ATOM 1252 C C . SER A 1 151 ? -6.159 8.881 23.071 1.00 91.44 151 SER A C 1
ATOM 1254 O O . SER A 1 151 ? -6.640 8.816 21.944 1.00 91.44 151 SER A O 1
ATOM 1256 N N . ASP A 1 152 ? -5.276 7.997 23.533 1.00 91.31 152 ASP A N 1
ATOM 1257 C CA . ASP A 1 152 ? -4.703 6.943 22.691 1.00 91.31 152 ASP A CA 1
ATOM 1258 C C . ASP A 1 152 ? -5.755 5.892 22.338 1.00 91.31 152 ASP A C 1
ATOM 1260 O O . ASP A 1 152 ? -5.846 5.486 21.183 1.00 91.31 152 ASP A O 1
ATOM 1264 N N . LYS A 1 153 ? -6.640 5.549 23.287 1.00 92.62 153 LYS A N 1
ATOM 1265 C CA . LYS A 1 153 ? -7.813 4.701 23.023 1.00 92.62 153 LYS A CA 1
ATOM 1266 C C . LYS A 1 153 ? -8.658 5.263 21.883 1.00 92.62 153 LYS A C 1
ATOM 1268 O O . LYS A 1 153 ? -9.020 4.537 20.963 1.00 92.62 153 LYS A O 1
ATOM 1273 N N . ILE A 1 154 ? -8.953 6.564 21.912 1.00 92.25 154 ILE A N 1
ATOM 1274 C CA . ILE A 1 154 ? -9.726 7.221 20.849 1.00 92.25 154 ILE A CA 1
ATOM 1275 C C . ILE A 1 154 ? -8.970 7.168 19.517 1.00 92.25 154 ILE A C 1
ATOM 1277 O O . ILE A 1 154 ? -9.590 6.909 18.486 1.00 92.25 154 ILE A O 1
ATOM 1281 N N . SER A 1 155 ? -7.658 7.405 19.522 1.00 93.06 155 SER A N 1
ATOM 1282 C CA . SER A 1 155 ? -6.827 7.349 18.314 1.00 93.06 155 SER A CA 1
ATOM 1283 C C . SER A 1 155 ? -6.819 5.954 17.689 1.00 93.06 155 SER A C 1
ATOM 1285 O O . SER A 1 155 ? -7.074 5.833 16.494 1.00 93.06 155 SER A O 1
ATOM 1287 N N . VAL A 1 156 ? -6.627 4.904 18.494 1.00 93.44 156 VAL A N 1
ATOM 1288 C CA . VAL A 1 156 ? -6.678 3.505 18.040 1.00 93.44 156 VAL A CA 1
ATOM 1289 C C . VAL A 1 156 ? -8.053 3.167 17.463 1.00 93.44 156 VAL A C 1
ATOM 1291 O O . VAL A 1 156 ? -8.139 2.628 16.365 1.00 93.44 156 VAL A O 1
ATOM 1294 N N . LEU A 1 157 ? -9.146 3.536 18.140 1.00 94.19 157 LEU A N 1
ATOM 1295 C CA . LEU A 1 157 ? -10.493 3.268 17.620 1.00 94.19 157 LEU A CA 1
ATOM 1296 C C . LEU A 1 157 ? -10.774 4.015 16.310 1.00 94.19 157 LEU A C 1
ATOM 1298 O O . LEU A 1 157 ? -11.377 3.446 15.407 1.00 94.19 157 LEU A O 1
ATOM 1302 N N . LYS A 1 158 ? -10.328 5.270 16.176 1.00 93.94 158 LYS A N 1
ATOM 1303 C CA . LYS A 1 158 ? -10.482 6.048 14.933 1.00 93.94 158 LYS A CA 1
ATOM 1304 C C . LYS A 1 158 ? -9.687 5.471 13.767 1.00 93.94 158 LYS A C 1
ATOM 1306 O O . LYS A 1 158 ? -10.109 5.623 12.622 1.00 93.94 158 LYS A O 1
ATOM 1311 N N . LEU A 1 159 ? -8.538 4.876 14.067 1.00 93.06 159 LEU A N 1
ATOM 1312 C CA . LEU A 1 159 ? -7.684 4.219 13.093 1.00 93.06 159 LEU A CA 1
ATOM 1313 C C . LEU A 1 159 ? -8.314 2.908 12.609 1.00 93.06 159 LEU A C 1
ATOM 1315 O O . LEU A 1 159 ? -8.421 2.695 11.407 1.00 93.06 159 LEU A O 1
ATOM 1319 N N . LEU A 1 160 ? -8.759 2.059 13.539 1.00 94.50 160 LEU A N 1
ATOM 1320 C CA . LEU A 1 160 ? -9.197 0.695 13.235 1.00 94.50 160 LEU A CA 1
ATOM 1321 C C . LEU A 1 160 ? -10.650 0.606 12.757 1.00 94.50 160 LEU A C 1
ATOM 1323 O O . LEU A 1 160 ? -10.971 -0.253 11.938 1.00 94.50 160 LEU A O 1
ATOM 1327 N N . LEU A 1 161 ? -11.541 1.459 13.269 1.00 95.00 161 LEU A N 1
ATOM 1328 C CA . LEU A 1 161 ? -12.981 1.346 13.033 1.00 95.00 161 LEU A CA 1
ATOM 1329 C C . LEU A 1 161 ? -13.465 2.330 11.964 1.00 95.00 161 LEU A C 1
ATOM 1331 O O . LEU A 1 161 ? -13.119 3.517 11.962 1.00 95.00 161 LEU A O 1
ATOM 1335 N N . SER A 1 162 ? -14.301 1.847 11.048 1.00 94.44 162 SER A N 1
ATOM 1336 C CA . SER A 1 162 ? -15.082 2.699 10.146 1.00 94.44 162 SER A CA 1
ATOM 1337 C C . SER A 1 162 ? -16.330 3.211 10.864 1.00 94.44 162 SER A C 1
ATOM 1339 O O . SER A 1 162 ? -16.693 4.380 10.721 1.00 94.44 162 SER A O 1
ATOM 1341 N N . ASN A 1 163 ? -16.948 2.352 11.680 1.00 91.94 163 ASN A N 1
ATOM 1342 C CA . ASN A 1 163 ? -18.182 2.635 12.395 1.00 91.94 163 ASN A CA 1
ATOM 1343 C C . ASN A 1 163 ? -18.305 1.796 13.681 1.00 91.94 163 ASN A C 1
ATOM 1345 O O . ASN A 1 163 ? -17.727 0.715 13.808 1.00 91.94 163 ASN A O 1
ATOM 1349 N N . CYS A 1 164 ? -19.088 2.285 14.642 1.00 92.81 164 CYS A N 1
ATOM 1350 C CA . CYS A 1 164 ? -19.447 1.543 15.848 1.00 92.81 164 CYS A CA 1
ATOM 1351 C C . CYS A 1 164 ? -20.847 1.933 16.334 1.00 92.81 164 CYS A C 1
ATOM 1353 O O . CYS A 1 164 ? -21.213 3.111 16.346 1.00 92.81 164 CYS A O 1
ATOM 1355 N N . THR A 1 165 ? -21.627 0.951 16.777 1.00 90.69 165 THR A N 1
ATOM 1356 C CA . THR A 1 165 ? -22.988 1.148 17.288 1.00 90.69 165 THR A CA 1
ATOM 1357 C C . THR A 1 165 ? -23.199 0.372 18.582 1.00 90.69 165 THR A C 1
ATOM 1359 O O . THR A 1 165 ? -22.593 -0.675 18.791 1.00 90.69 165 THR A O 1
ATOM 1362 N N . TRP A 1 166 ? -24.055 0.899 19.459 1.00 88.88 166 TRP A N 1
ATOM 1363 C CA . TRP A 1 166 ? -24.411 0.270 20.733 1.00 88.88 166 TRP A CA 1
ATOM 1364 C C . TRP A 1 166 ? -25.924 0.010 20.810 1.00 88.88 166 TRP A C 1
ATOM 1366 O O . TRP A 1 166 ? -26.647 0.797 21.430 1.00 88.88 166 TRP A O 1
ATOM 1376 N N . PRO A 1 167 ? -26.452 -1.006 20.107 1.00 84.94 167 PRO A N 1
ATOM 1377 C CA . PRO A 1 167 ? -27.838 -1.427 20.264 1.00 84.94 167 PRO A CA 1
ATOM 1378 C C . PRO A 1 167 ? -28.015 -2.408 21.434 1.00 84.94 167 PRO A C 1
ATOM 1380 O O . PRO A 1 167 ? -27.264 -3.363 21.590 1.00 84.94 167 PRO A O 1
ATOM 1383 N N . ASN A 1 168 ? -29.070 -2.224 22.222 1.00 83.94 168 ASN A N 1
ATOM 1384 C CA . ASN A 1 168 ? -29.580 -3.159 23.228 1.00 83.94 168 ASN A CA 1
ATOM 1385 C C . ASN A 1 168 ? -28.564 -3.619 24.291 1.00 83.94 168 ASN A C 1
ATOM 1387 O O . ASN A 1 168 ? -28.695 -4.715 24.833 1.00 83.94 168 ASN A O 1
ATOM 1391 N N . GLY A 1 169 ? -27.569 -2.794 24.623 1.00 83.94 169 GLY A N 1
ATOM 1392 C CA . GLY A 1 169 ? -26.522 -3.169 25.579 1.00 83.94 169 GLY A CA 1
ATOM 1393 C C . GLY A 1 169 ? -25.323 -3.913 24.981 1.00 83.94 169 GLY A C 1
ATOM 1394 O O . GLY A 1 169 ? -24.428 -4.274 25.742 1.00 83.94 169 GLY A O 1
ATOM 1395 N N . GLU A 1 170 ? -25.278 -4.112 23.663 1.00 88.06 170 GLU A N 1
ATOM 1396 C CA . GLU A 1 170 ? -24.183 -4.786 22.962 1.00 88.06 170 GLU A CA 1
ATOM 1397 C C . GLU A 1 170 ? -23.471 -3.834 21.996 1.00 88.06 170 GLU A C 1
ATOM 1399 O O . GLU A 1 170 ? -24.087 -2.969 21.379 1.00 88.06 170 GLU A O 1
ATOM 1404 N N . LEU A 1 171 ? -22.153 -3.997 21.853 1.00 92.06 171 LEU A N 1
ATOM 1405 C CA . LEU A 1 171 ? -21.343 -3.218 20.920 1.00 92.06 171 LEU A CA 1
ATOM 1406 C C . LEU A 1 171 ? -21.186 -3.972 19.599 1.00 92.06 171 LEU A C 1
ATOM 1408 O O . LEU A 1 171 ? -20.671 -5.086 19.580 1.00 92.06 171 LEU A O 1
ATOM 1412 N N . THR A 1 172 ? -21.538 -3.322 18.495 1.00 92.31 172 THR A N 1
ATOM 1413 C CA . THR A 1 172 ? -21.230 -3.779 17.134 1.00 92.31 172 THR A CA 1
ATOM 1414 C C . THR A 1 172 ? -20.242 -2.813 16.488 1.00 92.31 172 THR A C 1
ATOM 1416 O O . THR A 1 172 ? -20.425 -1.595 16.569 1.00 92.31 172 THR A O 1
ATOM 1419 N N . VAL A 1 173 ? -19.200 -3.337 15.842 1.00 94.19 173 VAL A N 1
ATOM 1420 C CA . VAL A 1 173 ? -18.176 -2.536 15.154 1.00 94.19 173 VAL A CA 1
ATOM 1421 C C . VAL A 1 173 ? -17.966 -3.013 13.725 1.00 94.19 173 VAL A C 1
ATOM 1423 O O . VAL A 1 173 ? -18.124 -4.198 13.434 1.00 94.19 173 VAL A O 1
ATOM 1426 N N . GLU A 1 174 ? -17.574 -2.078 12.869 1.00 94.31 174 GLU A N 1
ATOM 1427 C CA . GLU A 1 174 ? -17.109 -2.331 11.509 1.00 94.31 174 GLU A CA 1
ATOM 1428 C C . GLU A 1 174 ? -15.650 -1.871 11.415 1.00 94.31 174 GLU A C 1
ATOM 1430 O O . GLU A 1 174 ? -15.323 -0.730 11.764 1.00 94.31 174 GLU A O 1
ATOM 1435 N N . PHE A 1 175 ? -14.764 -2.768 10.982 1.00 94.62 175 PHE A N 1
ATOM 1436 C CA . PHE A 1 175 ? -13.345 -2.471 10.797 1.00 94.62 175 PHE A CA 1
ATOM 1437 C C . PHE A 1 175 ? -13.097 -1.808 9.439 1.00 94.62 175 PHE A C 1
ATOM 1439 O O . PHE A 1 175 ? -13.782 -2.095 8.458 1.00 94.62 175 PHE A O 1
ATOM 1446 N N . ARG A 1 176 ? -12.108 -0.912 9.377 1.00 94.44 176 ARG A N 1
ATOM 1447 C CA . ARG A 1 176 ? -11.593 -0.394 8.101 1.00 94.44 176 ARG A CA 1
ATOM 1448 C C . ARG A 1 176 ? -10.738 -1.453 7.421 1.00 94.44 176 ARG A C 1
ATOM 1450 O O . ARG A 1 176 ? -10.106 -2.258 8.100 1.00 94.44 176 ARG A O 1
ATOM 1457 N N . GLU A 1 177 ? -10.657 -1.405 6.098 1.00 89.25 177 GLU A N 1
ATOM 1458 C CA . GLU A 1 177 ? -9.589 -2.113 5.393 1.00 89.25 177 GLU A CA 1
ATOM 1459 C C . GLU A 1 177 ? -8.239 -1.427 5.673 1.00 89.25 177 GLU A C 1
ATOM 1461 O O . GLU A 1 177 ? -8.208 -0.196 5.797 1.00 89.25 177 GLU A O 1
ATOM 1466 N N . PRO A 1 178 ? -7.137 -2.185 5.824 1.00 90.06 178 PRO A N 1
ATOM 1467 C CA . PRO A 1 178 ? -7.018 -3.646 5.657 1.00 90.06 178 PRO A CA 1
ATOM 1468 C C . PRO A 1 178 ? -7.349 -4.491 6.912 1.00 90.06 178 PRO A C 1
ATOM 1470 O O . PRO A 1 178 ? -7.254 -5.718 6.886 1.00 90.06 178 PRO A O 1
ATOM 1473 N N . PHE A 1 179 ? -7.735 -3.884 8.039 1.00 92.94 179 PHE A N 1
ATOM 1474 C CA . PHE A 1 179 ? -7.972 -4.605 9.303 1.00 92.94 179 PHE A CA 1
ATOM 1475 C C . PHE A 1 179 ? -9.156 -5.581 9.241 1.00 92.94 179 PHE A C 1
ATOM 1477 O O . PHE A 1 179 ? -9.145 -6.606 9.922 1.00 92.94 179 PHE A O 1
ATOM 1484 N N . ALA A 1 180 ? -10.158 -5.309 8.403 1.00 91.81 180 ALA A N 1
ATOM 1485 C CA . ALA A 1 180 ? -11.261 -6.240 8.172 1.00 91.81 180 ALA A CA 1
ATOM 1486 C C . ALA A 1 180 ? -10.794 -7.564 7.530 1.00 91.81 180 ALA A C 1
ATOM 1488 O O . ALA A 1 180 ? -11.420 -8.604 7.744 1.00 91.81 180 ALA A O 1
ATOM 1489 N N . MET A 1 181 ? -9.676 -7.574 6.793 1.00 87.69 181 MET A N 1
ATOM 1490 C CA . MET A 1 181 ? -9.056 -8.819 6.322 1.00 87.69 181 MET A CA 1
ATOM 1491 C C . MET A 1 181 ? -8.428 -9.613 7.467 1.00 87.69 181 MET A C 1
ATOM 1493 O O . MET A 1 181 ? -8.620 -10.826 7.527 1.00 87.69 181 MET A O 1
ATOM 1497 N N . LEU A 1 182 ? -7.742 -8.948 8.407 1.00 89.50 182 LEU A N 1
ATOM 1498 C CA . LEU A 1 182 ? -7.174 -9.614 9.590 1.00 89.50 182 LEU A CA 1
ATOM 1499 C C . LEU A 1 182 ? -8.254 -10.321 10.409 1.00 89.50 182 LEU A C 1
ATOM 1501 O O . LEU A 1 182 ? -8.060 -1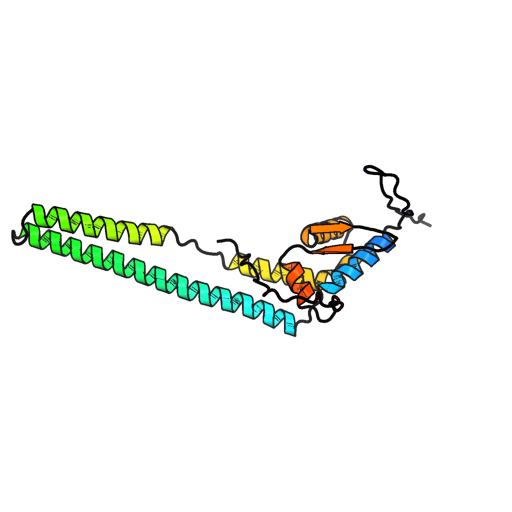1.449 10.851 1.00 89.50 182 LEU A O 1
ATOM 1505 N N . GLU A 1 183 ? -9.411 -9.683 10.557 1.00 91.31 183 GLU A N 1
ATOM 1506 C CA . GLU A 1 183 ? -10.569 -10.293 11.199 1.00 91.31 183 GLU A CA 1
ATOM 1507 C C . GLU A 1 183 ? -11.019 -11.593 10.513 1.00 91.31 183 GLU A C 1
ATOM 1509 O O . GLU A 1 183 ? -11.301 -12.579 11.191 1.00 91.31 183 GLU A O 1
ATOM 1514 N N . LYS A 1 184 ? -11.084 -11.614 9.177 1.00 87.94 184 LYS A N 1
ATOM 1515 C CA . LYS A 1 184 ? -11.500 -12.805 8.414 1.00 87.94 184 LYS A CA 1
ATOM 1516 C C . LYS A 1 184 ? -10.493 -13.953 8.531 1.00 87.94 184 LYS A C 1
ATOM 1518 O O . LYS A 1 184 ? -10.882 -15.111 8.417 1.00 87.94 184 LYS A O 1
ATOM 1523 N N . ILE A 1 185 ? -9.215 -13.624 8.720 1.00 83.56 185 ILE A N 1
ATOM 1524 C CA . ILE A 1 185 ? -8.117 -14.587 8.875 1.00 83.56 185 ILE A CA 1
ATOM 1525 C C . ILE A 1 185 ? -8.037 -15.100 10.320 1.00 83.56 185 ILE A C 1
ATOM 1527 O O . ILE A 1 185 ? -7.583 -16.221 10.551 1.00 83.56 185 ILE A O 1
ATOM 1531 N N . SER A 1 186 ? -8.481 -14.303 11.297 1.00 78.25 186 SER A N 1
ATOM 1532 C CA . SER A 1 186 ? -8.416 -14.676 12.705 1.00 78.25 186 SER A CA 1
ATOM 1533 C C . SER A 1 186 ? -9.211 -15.963 12.979 1.00 78.25 186 SER A C 1
ATOM 1535 O O . SER A 1 186 ? -10.395 -16.053 12.638 1.00 78.25 186 SER A O 1
ATOM 1537 N N . PRO A 1 187 ? -8.614 -16.958 13.666 1.00 61.88 187 PRO A N 1
ATOM 1538 C CA . PRO A 1 187 ? -9.272 -18.230 13.974 1.00 61.88 187 PRO A CA 1
ATOM 1539 C C . PRO A 1 187 ? -10.473 -18.092 14.933 1.00 61.88 187 PRO A C 1
ATOM 1541 O O . PRO A 1 187 ? -11.164 -19.075 15.193 1.00 61.88 187 PRO A O 1
ATOM 1544 N N . GLY A 1 188 ? -10.725 -16.889 15.467 1.00 55.66 188 GLY A N 1
ATOM 1545 C CA . GLY A 1 188 ? -11.852 -16.564 16.342 1.00 55.66 188 GLY A CA 1
ATOM 1546 C C . GLY A 1 188 ? -13.080 -15.969 15.644 1.00 55.66 188 GLY A C 1
ATOM 1547 O O . GLY A 1 188 ? -14.025 -15.599 16.344 1.00 55.66 188 GLY A O 1
ATOM 1548 N N . ALA A 1 189 ? -13.097 -15.851 14.310 1.00 45.34 189 ALA A N 1
ATOM 1549 C CA . ALA A 1 189 ? -14.272 -15.365 13.594 1.00 45.34 189 ALA A CA 1
ATOM 1550 C C . ALA A 1 189 ? -15.485 -16.268 13.908 1.00 45.34 189 ALA A C 1
ATOM 1552 O O . ALA A 1 189 ? -15.436 -17.473 13.632 1.00 45.34 189 ALA A O 1
ATOM 1553 N N . PRO A 1 190 ? -16.586 -15.747 14.491 1.00 37.91 190 PRO A N 1
ATOM 1554 C CA . PRO A 1 190 ? -17.800 -16.535 14.606 1.00 37.91 190 PRO A CA 1
ATOM 1555 C C . PRO A 1 190 ? -18.209 -16.911 13.186 1.00 37.91 190 PRO A C 1
ATOM 1557 O O . PRO A 1 190 ? -18.322 -16.035 12.329 1.00 37.91 190 PRO A O 1
ATOM 1560 N N . ALA A 1 191 ? -18.387 -18.210 12.936 1.00 32.75 191 ALA A N 1
ATOM 1561 C CA . ALA A 1 191 ? -18.908 -18.716 11.679 1.00 32.75 191 ALA A CA 1
ATOM 1562 C C . ALA A 1 191 ? -20.221 -17.984 11.382 1.00 32.75 191 ALA A C 1
ATOM 1564 O O . ALA A 1 191 ? -21.269 -18.307 11.945 1.00 32.75 191 ALA A O 1
ATOM 1565 N N . LEU A 1 192 ? -20.147 -16.955 10.537 1.00 35.78 192 LEU A N 1
ATOM 1566 C CA . LEU A 1 192 ? -21.313 -16.311 9.969 1.00 35.78 192 LEU A CA 1
ATOM 1567 C C . LEU A 1 192 ? -22.084 -17.436 9.294 1.00 35.78 192 LEU A C 1
ATOM 1569 O O . LEU A 1 192 ? -21.572 -18.097 8.389 1.00 35.78 192 LEU A O 1
ATOM 1573 N N . SER A 1 193 ? -23.282 -17.705 9.807 1.00 34.22 193 SER A N 1
ATOM 1574 C CA . SER A 1 193 ? -24.235 -18.624 9.205 1.00 34.22 193 SER A CA 1
ATOM 1575 C C . SER A 1 193 ? -24.254 -18.375 7.703 1.00 34.22 193 SER A C 1
ATOM 1577 O O . SER A 1 193 ? -24.578 -17.267 7.272 1.00 34.22 193 SER A O 1
ATOM 1579 N N . ALA A 1 194 ? -23.837 -19.389 6.946 1.00 26.78 194 ALA A N 1
ATOM 1580 C CA . ALA A 1 194 ? -23.645 -19.319 5.509 1.00 26.78 194 ALA A CA 1
ATOM 1581 C C . ALA A 1 194 ? -24.846 -18.642 4.825 1.00 26.78 194 ALA A C 1
ATOM 1583 O O . ALA A 1 194 ? -25.975 -19.114 4.995 1.00 26.78 194 ALA A O 1
ATOM 1584 N N . PRO A 1 195 ? -24.645 -17.586 4.016 1.00 31.83 195 PRO A N 1
ATOM 1585 C CA . PRO A 1 195 ? -25.638 -17.240 3.027 1.00 31.83 195 PRO A CA 1
ATOM 1586 C C . PRO A 1 195 ? -25.596 -18.354 1.979 1.00 31.83 195 PRO A C 1
ATOM 1588 O O . PRO A 1 195 ? -24.593 -18.588 1.306 1.00 31.83 195 PRO A O 1
ATOM 1591 N N . SER A 1 196 ? -26.690 -19.098 1.877 1.00 35.56 196 SER A N 1
ATOM 1592 C CA . SER A 1 196 ? -26.944 -19.969 0.741 1.00 35.56 196 SER A CA 1
ATOM 1593 C C . SER A 1 196 ? -26.976 -19.110 -0.525 1.00 35.56 196 SER A C 1
ATOM 1595 O O . SER A 1 196 ? -27.954 -18.400 -0.757 1.00 35.56 196 SER A O 1
ATOM 1597 N N . GLY A 1 197 ? -25.919 -19.162 -1.330 1.00 31.12 197 GLY A N 1
ATOM 1598 C CA . GLY A 1 197 ? -25.879 -18.517 -2.641 1.00 31.12 197 GLY A CA 1
ATOM 1599 C C . GLY A 1 197 ? -24.472 -18.070 -2.997 1.00 31.12 197 GLY A C 1
ATOM 1600 O O . GLY A 1 197 ? -23.978 -17.093 -2.448 1.00 31.12 197 GLY A O 1
ATOM 1601 N N . GLY A 1 198 ? -23.829 -18.815 -3.896 1.00 39.41 198 GLY A N 1
ATOM 1602 C CA . GLY A 1 198 ? -22.485 -18.522 -4.376 1.00 39.41 198 GLY A CA 1
ATOM 1603 C C . GLY A 1 198 ? -22.378 -17.150 -5.036 1.00 39.41 198 GLY A C 1
ATOM 1604 O O . GLY A 1 198 ? -23.225 -16.760 -5.835 1.00 39.41 198 GLY A O 1
ATOM 1605 N N . SER A 1 199 ? -21.296 -16.459 -4.710 1.00 33.47 199 SER A N 1
ATOM 1606 C CA . SER A 1 199 ? -20.677 -15.430 -5.533 1.00 33.47 199 SER A CA 1
ATOM 1607 C C . SER A 1 199 ? -19.212 -15.406 -5.126 1.00 33.47 199 SER A C 1
ATOM 1609 O O . SER A 1 199 ? -18.909 -15.269 -3.941 1.00 33.47 199 SER A O 1
ATOM 1611 N N . GLU A 1 200 ? -18.327 -15.619 -6.094 1.00 38.78 200 GLU A N 1
ATOM 1612 C CA . GLU A 1 200 ? -16.880 -15.490 -5.945 1.00 38.78 200 GLU A CA 1
ATOM 1613 C C . GLU A 1 200 ? -16.552 -14.161 -5.256 1.00 38.78 200 GLU A C 1
ATOM 1615 O O . GLU A 1 200 ? -17.022 -13.098 -5.663 1.00 38.78 200 GLU A O 1
ATOM 1620 N N . ALA A 1 201 ? -15.797 -14.235 -4.160 1.00 35.78 201 ALA A N 1
ATOM 1621 C CA . ALA A 1 201 ? -15.274 -13.059 -3.492 1.00 35.78 201 ALA A CA 1
ATOM 1622 C C . ALA A 1 201 ? -14.082 -12.550 -4.307 1.00 35.78 201 ALA A C 1
ATOM 1624 O O . ALA A 1 201 ? -12.952 -13.000 -4.125 1.00 35.78 201 ALA A O 1
ATOM 1625 N N . GLU A 1 202 ? -14.348 -11.628 -5.225 1.00 39.69 202 GLU A N 1
ATOM 1626 C CA . GLU A 1 202 ? -13.326 -10.731 -5.752 1.00 39.69 202 GLU A CA 1
ATOM 1627 C C . GLU A 1 202 ? -12.809 -9.884 -4.581 1.00 39.69 202 GLU A C 1
ATOM 1629 O O . GLU A 1 202 ? -13.542 -9.069 -4.021 1.00 39.69 202 GLU A O 1
ATOM 1634 N N . CYS A 1 203 ? -11.560 -10.106 -4.166 1.00 39.72 203 CYS A N 1
ATOM 1635 C CA . CYS A 1 203 ? -10.827 -9.152 -3.341 1.00 39.72 203 CYS A CA 1
ATOM 1636 C C . CYS A 1 203 ? -10.407 -8.000 -4.265 1.00 39.72 203 CYS A C 1
ATOM 1638 O O . CYS A 1 203 ? -9.519 -8.211 -5.094 1.00 39.72 203 CYS A O 1
ATOM 1640 N N . PRO A 1 204 ? -11.024 -6.807 -4.179 1.00 42.28 204 PRO A N 1
ATOM 1641 C CA . PRO A 1 204 ? -10.615 -5.691 -5.012 1.00 42.28 204 PRO A CA 1
ATOM 1642 C C . PRO A 1 204 ? -9.203 -5.275 -4.599 1.00 42.28 204 PRO A C 1
ATOM 1644 O O . PRO A 1 204 ? -8.908 -5.178 -3.405 1.00 42.28 204 PRO A O 1
ATOM 1647 N N . ASN A 1 205 ? -8.338 -5.048 -5.586 1.00 47.22 205 ASN A N 1
ATOM 1648 C CA . ASN A 1 205 ? -6.992 -4.543 -5.354 1.00 47.22 205 ASN A CA 1
ATOM 1649 C C . ASN A 1 205 ? -7.090 -3.166 -4.675 1.00 47.22 205 ASN A C 1
ATOM 1651 O O . ASN A 1 205 ? -7.674 -2.238 -5.231 1.00 47.22 205 ASN A O 1
ATOM 1655 N N . TRP A 1 206 ? -6.608 -3.075 -3.436 1.00 45.06 206 TRP A N 1
ATOM 1656 C CA . TRP A 1 206 ? -6.733 -1.902 -2.560 1.00 45.06 206 TRP A CA 1
ATOM 1657 C C . TRP A 1 206 ? -5.402 -1.166 -2.373 1.00 45.06 206 TRP A C 1
ATOM 1659 O O . TRP A 1 206 ? -5.351 -0.162 -1.660 1.00 45.06 206 TRP A O 1
ATOM 1669 N N . LEU A 1 207 ? -4.339 -1.661 -3.010 1.00 40.62 207 LEU A N 1
ATOM 1670 C CA . LEU A 1 207 ? -3.082 -0.940 -3.139 1.00 40.62 207 LEU A CA 1
ATOM 1671 C C . LEU A 1 207 ? -3.325 0.321 -3.989 1.00 40.62 207 LEU A C 1
ATOM 1673 O O . LEU A 1 207 ? -4.002 0.232 -5.017 1.00 40.62 207 LEU A O 1
ATOM 1677 N N . PRO A 1 208 ? -2.845 1.502 -3.562 1.00 38.41 208 PRO A N 1
ATOM 1678 C CA . PRO A 1 208 ? -2.887 2.688 -4.408 1.00 38.41 208 PRO A CA 1
ATOM 1679 C C . PRO A 1 208 ? -2.000 2.475 -5.648 1.00 38.41 208 PRO A C 1
ATOM 1681 O O . PRO A 1 208 ? -0.866 2.023 -5.505 1.00 38.41 208 PRO A O 1
ATOM 1684 N N . GLU A 1 209 ? -2.532 2.796 -6.835 1.00 42.88 209 GLU A N 1
ATOM 1685 C CA . GLU A 1 209 ? -1.772 2.884 -8.100 1.00 42.88 209 GLU A CA 1
ATOM 1686 C C . GLU A 1 209 ? -0.673 3.961 -8.060 1.00 42.88 209 GLU A C 1
ATOM 1688 O O . GLU A 1 209 ? -0.903 5.048 -7.467 1.00 42.88 209 GLU A O 1
#

Radius of gyration: 29.62 Å; Cα contacts (8 Å, |Δi|>4): 143; chains: 1; bounding box: 62×34×101 Å